Protein AF-A0A7W0WUD9-F1 (afdb_monomer_lite)

Secondary structure (DSSP, 8-state):
-HHHHHHHHHHHHHHHHHHHHHHHHHHHHHHHHTT-HHHHHHHHHHHHHHHHHHHHHHHHHHHHHHHHHHHHHHHHHTT-----------PPPPP---HHHHHHHHHHHHHHHHHHHHHHHHHH-----SHHHHHHTT-------PPPTTTTTTSTTTTT-------GGGGGSS--

Sequence (176 aa):
REVKLMRETMTGRLLIVEHAITVKQTAAAIARQNGRPGVASAMQVDLAALDAERKHIQKEMFAIAASPEMFADRTTRAGLDTTLSVVEERRPERPESNTFILIIVAVVVGIGALIGSAVFIGAFDSRVHDTDDVSRLGLPVLGHVPGFPGDHVGSLGSRGALRARVPSFLRWRSHR

Structure (mmCIF, N/CA/C/O backbone):
data_AF-A0A7W0WUD9-F1
#
_entry.id   AF-A0A7W0WUD9-F1
#
loop_
_atom_site.group_PDB
_atom_site.id
_atom_site.type_symbol
_atom_site.label_atom_id
_atom_site.label_alt_id
_atom_site.label_comp_id
_atom_site.label_asym_id
_atom_site.label_entity_id
_atom_site.label_seq_id
_atom_site.pdbx_PDB_ins_code
_atom_site.Cartn_x
_atom_site.Cartn_y
_atom_site.Cartn_z
_atom_site.occupancy
_atom_site.B_iso_or_equiv
_atom_site.auth_seq_id
_atom_site.auth_comp_id
_atom_site.auth_asym_id
_atom_site.auth_atom_id
_atom_site.pdbx_PDB_model_num
ATOM 1 N N . ARG A 1 1 ? -1.261 -6.019 14.678 1.00 72.50 1 ARG A N 1
ATOM 2 C CA . ARG A 1 1 ? -1.366 -4.537 14.792 1.00 72.50 1 ARG A CA 1
ATOM 3 C C . ARG A 1 1 ? -2.826 -4.086 14.836 1.00 72.50 1 ARG A C 1
ATOM 5 O O . ARG A 1 1 ? -3.169 -3.318 15.720 1.00 72.50 1 ARG A O 1
ATOM 12 N N . GLU A 1 2 ? -3.677 -4.611 13.958 1.00 78.81 2 GLU A N 1
ATOM 13 C CA . GLU A 1 2 ? -5.108 -4.282 13.870 1.00 78.81 2 GLU A CA 1
ATOM 14 C C . GLU A 1 2 ? -5.919 -4.617 15.138 1.00 78.81 2 GLU A C 1
ATOM 16 O O . GLU A 1 2 ? -6.582 -3.743 15.684 1.00 78.81 2 GLU A O 1
ATOM 21 N N . VAL A 1 3 ? -5.752 -5.819 15.709 1.00 80.75 3 VAL A N 1
ATOM 22 C CA . VAL A 1 3 ? -6.432 -6.231 16.961 1.00 80.75 3 VAL A CA 1
ATOM 23 C C . VAL A 1 3 ? -6.113 -5.305 18.143 1.00 80.75 3 VAL A C 1
ATOM 25 O O . VAL A 1 3 ? -6.976 -5.019 18.969 1.00 80.75 3 VAL A O 1
ATOM 28 N N . LYS A 1 4 ? -4.878 -4.790 18.216 1.00 80.94 4 LYS A N 1
ATOM 29 C CA . LYS A 1 4 ? -4.464 -3.856 19.273 1.00 80.94 4 LYS A CA 1
ATOM 30 C C . LYS A 1 4 ? -5.222 -2.530 19.158 1.00 80.94 4 LYS A C 1
ATOM 32 O O . LYS A 1 4 ? -5.751 -2.052 20.154 1.00 80.94 4 LYS A O 1
ATOM 37 N N . LEU A 1 5 ? -5.334 -1.996 17.942 1.00 87.00 5 LEU A N 1
ATOM 38 C CA . LEU A 1 5 ? -6.064 -0.758 17.665 1.00 87.00 5 LEU A CA 1
ATOM 39 C C . LEU A 1 5 ? -7.575 -0.926 17.914 1.00 87.00 5 LEU A C 1
ATOM 41 O O . LEU A 1 5 ? -8.217 -0.055 18.498 1.00 87.00 5 LEU A O 1
ATOM 45 N N . MET A 1 6 ? -8.139 -2.086 17.569 1.00 85.50 6 MET A N 1
ATOM 46 C CA . MET A 1 6 ? -9.534 -2.415 17.881 1.00 85.50 6 MET A CA 1
ATOM 47 C C . MET A 1 6 ? -9.785 -2.508 19.399 1.00 85.50 6 MET A C 1
ATOM 49 O O . MET A 1 6 ? -10.789 -2.012 19.900 1.00 85.50 6 MET A O 1
ATOM 53 N N . ARG A 1 7 ? -8.848 -3.072 20.171 1.00 87.81 7 ARG A N 1
ATOM 54 C CA . ARG A 1 7 ? -8.950 -3.119 21.640 1.00 87.81 7 ARG A CA 1
ATOM 55 C C . ARG A 1 7 ? -8.869 -1.729 22.275 1.00 87.81 7 ARG A C 1
ATOM 57 O O . ARG A 1 7 ? -9.628 -1.439 23.200 1.00 87.81 7 ARG A O 1
ATOM 64 N N . GLU A 1 8 ? -7.970 -0.879 21.788 1.00 91.88 8 GLU A N 1
ATOM 65 C CA . GLU A 1 8 ? -7.816 0.500 22.271 1.00 91.88 8 GLU A CA 1
ATOM 66 C C . GLU A 1 8 ? -9.085 1.321 22.004 1.00 91.88 8 GLU A C 1
ATOM 68 O O . GLU A 1 8 ? -9.600 1.977 22.911 1.00 91.88 8 GLU A O 1
ATOM 73 N N . THR A 1 9 ? -9.656 1.206 20.801 1.00 94.56 9 THR A N 1
ATOM 74 C CA . THR A 1 9 ? -10.909 1.895 20.446 1.00 94.56 9 THR A CA 1
ATOM 75 C C . THR A 1 9 ? -12.101 1.417 21.280 1.00 94.56 9 THR A C 1
ATOM 77 O O . THR A 1 9 ? -12.856 2.250 21.782 1.00 94.56 9 THR A O 1
ATOM 80 N N . MET A 1 10 ? -12.249 0.107 21.511 1.00 92.38 10 MET A N 1
ATOM 81 C CA . MET A 1 10 ? -13.327 -0.433 22.357 1.00 92.38 10 MET A CA 1
ATOM 82 C C . MET A 1 10 ? -13.187 -0.026 23.827 1.00 92.38 10 MET A C 1
ATOM 84 O O . MET A 1 10 ? -14.178 0.343 24.457 1.00 92.38 10 MET A O 1
ATOM 88 N N . THR A 1 11 ? -11.961 -0.009 24.357 1.00 94.31 11 THR A N 1
ATOM 89 C CA . THR A 1 11 ? -11.689 0.493 25.717 1.00 94.31 11 THR A CA 1
ATOM 90 C C . THR A 1 11 ? -12.085 1.966 25.845 1.00 94.31 11 THR A C 1
ATOM 92 O O . THR A 1 11 ? -12.738 2.349 26.814 1.00 94.31 11 THR A O 1
ATOM 95 N N . GLY A 1 12 ? -11.758 2.786 24.840 1.00 95.56 12 GLY A N 1
ATOM 96 C CA . GLY A 1 12 ? -12.161 4.192 24.801 1.00 95.56 12 GLY A CA 1
ATOM 97 C C . GLY A 1 12 ? -13.682 4.375 24.799 1.00 95.56 12 GLY A C 1
ATOM 98 O O . GLY A 1 12 ? -14.206 5.175 25.573 1.00 95.56 12 GLY A O 1
ATOM 99 N N . ARG A 1 13 ? -14.409 3.593 23.989 1.00 95.94 13 ARG A N 1
ATOM 100 C CA . ARG A 1 13 ? -15.883 3.624 23.962 1.00 95.94 13 ARG A CA 1
ATOM 101 C C . ARG A 1 13 ? -16.498 3.216 25.299 1.00 95.94 13 ARG A C 1
ATOM 103 O O . ARG A 1 13 ? -17.441 3.865 25.744 1.00 95.94 13 ARG A O 1
ATOM 110 N N . LEU A 1 14 ? -15.954 2.188 25.953 1.00 96.00 14 LEU A N 1
ATOM 111 C CA . LEU A 1 14 ? -16.437 1.737 27.259 1.00 96.00 14 LEU A CA 1
ATOM 112 C C . LEU A 1 14 ? -16.328 2.849 28.313 1.00 96.00 14 LEU A C 1
ATOM 114 O O . LEU A 1 14 ? -17.292 3.098 29.032 1.00 96.00 14 LEU A O 1
ATOM 118 N N . LEU A 1 15 ? -15.198 3.562 28.350 1.00 96.69 15 LEU A N 1
ATOM 119 C CA . LEU A 1 15 ? -14.992 4.683 29.273 1.00 96.69 15 LEU A CA 1
ATOM 120 C C . LEU A 1 15 ? -15.993 5.824 29.041 1.00 96.69 15 LEU A C 1
ATOM 122 O O . LEU A 1 15 ? -16.503 6.402 30.001 1.00 96.69 15 LEU A O 1
ATOM 126 N N . ILE A 1 16 ? -16.308 6.130 27.778 1.00 97.56 16 ILE A N 1
ATOM 127 C CA . ILE A 1 16 ? -17.308 7.151 27.427 1.00 97.56 16 ILE A CA 1
ATOM 128 C C . ILE A 1 16 ? -18.692 6.754 27.956 1.00 97.56 16 ILE A C 1
ATOM 130 O O . ILE A 1 16 ? -19.373 7.574 28.577 1.00 97.56 16 ILE A O 1
ATOM 134 N N . VAL A 1 17 ? -19.097 5.496 27.756 1.00 97.31 17 VAL A N 1
ATOM 135 C CA . VAL A 1 17 ? -20.393 4.988 28.233 1.00 97.31 17 VAL A CA 1
ATOM 136 C C . VAL A 1 17 ? -20.450 4.974 29.765 1.00 97.31 17 VAL A C 1
ATOM 138 O O . VAL A 1 17 ? -21.443 5.417 30.339 1.00 97.31 17 VAL A O 1
ATOM 141 N N . GLU A 1 18 ? -19.387 4.546 30.451 1.00 96.62 18 GLU A N 1
ATOM 142 C CA . GLU A 1 18 ? -19.333 4.552 31.923 1.00 96.62 18 GLU A CA 1
ATOM 143 C C . GLU A 1 18 ? -19.414 5.968 32.510 1.00 96.62 18 GLU A C 1
ATOM 145 O O . GLU A 1 18 ? -20.121 6.203 33.500 1.00 96.62 18 GLU A O 1
ATOM 150 N N . HIS A 1 19 ? -18.761 6.940 31.869 1.00 97.75 19 HIS A N 1
ATOM 151 C CA . HIS A 1 19 ? -18.891 8.340 32.253 1.00 97.75 19 HIS A CA 1
ATOM 152 C C . HIS A 1 19 ? -20.332 8.844 32.068 1.00 97.75 19 HIS A C 1
ATOM 154 O O . HIS A 1 19 ? -20.903 9.433 32.990 1.00 97.75 19 HIS A O 1
ATOM 160 N N . ALA A 1 20 ? -20.958 8.553 30.922 1.00 97.31 20 ALA A N 1
ATOM 161 C CA . ALA A 1 20 ? -22.341 8.940 30.642 1.00 97.31 20 ALA A CA 1
ATOM 162 C C . ALA A 1 20 ? -23.338 8.337 31.650 1.00 97.31 20 ALA A C 1
ATOM 164 O O . ALA A 1 20 ? -24.239 9.039 32.118 1.00 97.31 20 ALA A O 1
ATOM 165 N N . ILE A 1 21 ? -23.146 7.071 32.038 1.00 97.69 21 ILE A N 1
ATOM 166 C CA . ILE A 1 21 ? -23.940 6.405 33.082 1.00 97.69 21 ILE A CA 1
ATOM 167 C C . ILE A 1 21 ? -23.819 7.164 34.406 1.00 97.69 21 ILE A C 1
ATOM 169 O O . ILE A 1 21 ? -24.834 7.495 35.016 1.00 97.69 21 ILE A O 1
ATOM 173 N N . THR A 1 22 ? -22.601 7.503 34.827 1.00 97.69 22 THR A N 1
ATOM 174 C CA . THR A 1 22 ? -22.354 8.210 36.096 1.00 97.69 22 THR A CA 1
ATOM 175 C C . THR A 1 22 ? -23.029 9.588 36.115 1.00 97.69 22 THR A C 1
ATOM 177 O O . THR A 1 22 ? -23.706 9.959 37.081 1.00 97.69 22 THR A O 1
ATOM 180 N N . VAL A 1 23 ? -22.919 10.339 35.015 1.00 97.75 23 VAL A N 1
ATOM 181 C CA . VAL A 1 23 ? -23.582 11.644 34.856 1.00 97.75 23 VAL A CA 1
ATOM 182 C C . VAL A 1 23 ? -25.108 11.502 34.903 1.00 97.75 23 VAL A C 1
ATOM 184 O O . VAL A 1 23 ? -25.788 12.270 35.583 1.00 97.75 23 VAL A O 1
ATOM 187 N N . LYS A 1 24 ? -25.680 10.492 34.239 1.00 97.38 24 LYS A N 1
ATOM 188 C CA . LYS A 1 24 ? -27.135 10.265 34.258 1.00 97.38 24 LYS A CA 1
ATOM 189 C C . LYS A 1 24 ? -27.640 9.771 35.615 1.00 97.38 24 LYS A C 1
ATOM 191 O O . LYS A 1 24 ? -28.716 10.187 36.039 1.00 97.38 24 LYS A O 1
ATOM 196 N N . GLN A 1 25 ? -26.876 8.942 36.325 1.00 97.12 25 GLN A N 1
ATOM 197 C CA . GLN A 1 25 ? -27.217 8.473 37.673 1.00 97.12 25 GLN A CA 1
ATOM 198 C C . GLN A 1 25 ? -27.273 9.628 38.675 1.00 97.12 25 GLN A C 1
ATOM 200 O O . GLN A 1 25 ? -28.240 9.744 39.432 1.00 97.12 25 GLN A O 1
ATOM 205 N N . THR A 1 26 ? -26.274 10.512 38.649 1.00 97.75 26 THR A N 1
ATOM 206 C CA . THR A 1 26 ? -26.254 11.708 39.504 1.00 97.75 26 THR A CA 1
ATOM 207 C C . THR A 1 26 ? -27.407 12.656 39.169 1.00 97.75 26 THR A C 1
ATOM 209 O O . THR A 1 26 ? -28.127 13.079 40.075 1.00 97.75 26 THR A O 1
ATOM 212 N N . ALA A 1 27 ? -27.675 12.909 37.884 1.00 97.00 27 ALA A N 1
ATOM 213 C CA . ALA A 1 27 ? -28.817 13.719 37.456 1.00 97.00 27 ALA A CA 1
ATOM 214 C C . ALA A 1 27 ? -30.168 13.121 37.898 1.00 97.00 27 ALA A C 1
ATOM 216 O O . ALA A 1 27 ? -31.044 13.851 38.370 1.00 97.00 27 ALA A O 1
ATOM 217 N N . ALA A 1 28 ? -30.326 11.796 37.815 1.00 96.81 28 ALA A N 1
ATOM 218 C CA . ALA A 1 28 ? -31.534 11.103 38.259 1.00 96.81 28 ALA A CA 1
ATOM 219 C C . ALA A 1 28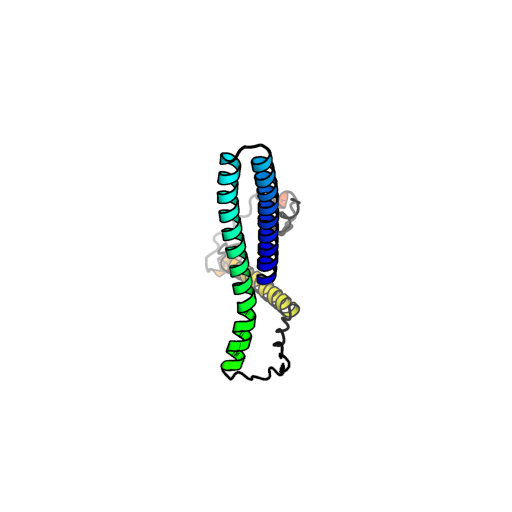 ? -31.724 11.196 39.780 1.00 96.81 28 ALA A C 1
ATOM 221 O O . ALA A 1 28 ? -32.844 11.413 40.249 1.00 96.81 28 ALA A O 1
ATOM 222 N N . ALA A 1 29 ? -30.642 11.076 40.555 1.00 96.56 29 ALA A N 1
ATOM 223 C CA . ALA A 1 29 ? -30.675 11.243 42.006 1.00 96.56 29 ALA A CA 1
ATOM 224 C C . ALA A 1 29 ? -31.099 12.668 42.402 1.00 96.56 29 ALA A C 1
ATOM 226 O O . ALA A 1 29 ? -31.993 12.832 43.235 1.00 96.56 29 ALA A O 1
ATOM 227 N N . ILE A 1 30 ? -30.542 13.686 41.738 1.00 98.00 30 ILE A N 1
ATOM 228 C CA . ILE A 1 30 ? -30.915 15.094 41.941 1.00 98.00 30 ILE A CA 1
ATOM 229 C C . ILE A 1 30 ? -32.389 15.327 41.567 1.00 98.00 30 ILE A C 1
ATOM 231 O O . ILE A 1 30 ? -33.127 15.978 42.305 1.00 98.00 30 ILE A O 1
ATOM 235 N N . ALA A 1 31 ? -32.864 14.760 40.452 1.00 96.81 31 ALA A N 1
ATOM 236 C CA . ALA A 1 31 ? -34.264 14.880 40.039 1.00 96.81 31 ALA A CA 1
ATOM 237 C C . ALA A 1 31 ? -35.240 14.263 41.059 1.00 96.81 31 ALA A C 1
ATOM 239 O O . ALA A 1 31 ? -36.307 14.833 41.305 1.00 96.81 31 ALA A O 1
ATOM 240 N N . ARG A 1 32 ? -34.866 13.137 41.688 1.00 96.56 32 ARG A N 1
ATOM 241 C CA . ARG A 1 32 ? -35.644 12.527 42.782 1.00 96.56 32 ARG A CA 1
ATOM 242 C C . ARG A 1 32 ? -35.682 13.421 44.018 1.00 96.56 32 ARG A C 1
ATOM 244 O O . ARG A 1 32 ? -36.762 13.627 44.561 1.00 96.56 32 ARG A O 1
ATOM 251 N N . GLN A 1 33 ? -34.540 13.977 44.425 1.00 97.38 33 GLN A N 1
ATOM 252 C CA . GLN A 1 33 ? -34.463 14.890 45.574 1.00 97.38 33 GLN A CA 1
ATOM 253 C C . GLN A 1 33 ? -35.311 16.152 45.366 1.00 97.38 33 GLN A C 1
ATOM 255 O O . GLN A 1 33 ? -35.972 16.610 46.291 1.00 97.38 33 GLN A O 1
ATOM 260 N N . ASN A 1 34 ? -35.373 16.659 44.133 1.00 98.12 34 ASN A N 1
ATOM 261 C CA . ASN A 1 34 ? -36.156 17.843 43.774 1.00 98.12 34 ASN A CA 1
ATOM 262 C C . ASN A 1 34 ? -37.659 17.572 43.562 1.00 98.12 34 ASN A C 1
ATOM 264 O O . ASN A 1 34 ? -38.361 18.434 43.032 1.00 98.12 34 ASN A O 1
ATOM 268 N N . GLY A 1 35 ? -38.163 16.378 43.898 1.00 97.44 35 GLY A N 1
ATOM 269 C CA . GLY A 1 35 ? -39.583 16.045 43.753 1.00 97.44 35 GLY A CA 1
ATOM 270 C C . GLY A 1 35 ? -40.067 16.001 42.299 1.00 97.44 35 GLY A C 1
ATOM 271 O O . GLY A 1 35 ? -41.241 16.252 42.035 1.00 97.44 35 GLY A O 1
ATOM 272 N N . ARG A 1 36 ? -39.181 15.693 41.338 1.00 97.56 36 ARG A N 1
ATOM 273 C CA . ARG A 1 36 ? -39.508 15.579 39.903 1.00 97.56 36 ARG A CA 1
ATOM 274 C C . ARG A 1 36 ? -39.494 14.111 39.449 1.00 97.56 36 ARG A C 1
ATOM 276 O O . ARG A 1 36 ? -38.592 13.708 38.707 1.00 97.56 36 ARG A O 1
ATOM 283 N N . PRO A 1 37 ? -40.485 13.291 39.850 1.00 94.12 37 PRO A N 1
ATOM 284 C CA . PRO A 1 37 ? -40.478 11.853 39.583 1.00 94.12 37 PRO A CA 1
ATOM 285 C C . PRO A 1 37 ? -40.544 11.529 38.087 1.00 94.12 37 PRO A C 1
ATOM 287 O O . PRO A 1 37 ? -39.880 10.598 37.649 1.00 94.12 37 PRO A O 1
ATOM 290 N N . GLY A 1 38 ? -41.256 12.326 37.279 1.00 95.81 38 GLY A N 1
ATOM 291 C CA . GLY A 1 38 ? -41.328 12.113 35.827 1.00 95.81 38 GLY A CA 1
ATOM 292 C C . GLY A 1 38 ? -39.964 12.213 35.135 1.00 95.81 38 GLY A C 1
ATOM 293 O O . GLY A 1 38 ? -39.619 11.365 34.316 1.00 95.81 38 GLY A O 1
ATOM 294 N N . VAL A 1 39 ? -39.144 13.193 35.531 1.00 96.88 39 VAL A N 1
ATOM 295 C CA . VAL A 1 39 ? -37.779 13.365 35.006 1.00 96.88 39 VAL A CA 1
ATOM 296 C C . VAL A 1 39 ? -36.878 12.216 35.463 1.00 96.88 39 VAL A C 1
ATOM 298 O O . VAL A 1 39 ? -36.120 11.668 34.666 1.00 96.88 39 VAL A O 1
ATOM 301 N N . ALA A 1 40 ? -37.000 11.799 36.726 1.00 95.31 40 ALA A N 1
ATOM 302 C CA . ALA A 1 40 ? -36.245 10.666 37.252 1.00 95.31 40 ALA A CA 1
ATOM 303 C C . ALA A 1 40 ? -36.612 9.333 36.574 1.00 95.31 40 ALA A C 1
ATOM 305 O O . ALA A 1 40 ? -35.748 8.467 36.429 1.00 95.31 40 ALA A O 1
ATOM 306 N N . SER A 1 41 ? -37.870 9.146 36.168 1.00 94.44 41 SER A N 1
ATOM 307 C CA . SER A 1 41 ? -38.307 7.970 35.406 1.00 94.44 41 SER A CA 1
ATOM 308 C C . SER A 1 41 ? -37.785 7.996 33.970 1.00 94.44 41 SER A C 1
ATOM 310 O O . SER A 1 41 ? -37.281 6.982 33.499 1.00 94.44 41 SER A O 1
ATOM 312 N N . ALA A 1 42 ? -37.807 9.152 33.297 1.00 95.88 42 ALA A N 1
ATOM 313 C CA . ALA A 1 42 ? -37.215 9.291 31.964 1.00 95.88 42 ALA A CA 1
ATOM 314 C C . ALA A 1 42 ? -35.704 8.982 31.973 1.00 95.88 42 ALA A C 1
ATOM 316 O O . ALA A 1 42 ? -35.218 8.214 31.147 1.00 95.88 42 ALA A O 1
ATOM 317 N N . MET A 1 43 ? -34.969 9.481 32.973 1.00 96.44 43 MET A N 1
ATOM 318 C CA . MET A 1 43 ? -33.537 9.187 33.121 1.00 96.44 43 MET A CA 1
ATOM 319 C C . MET A 1 43 ? -33.246 7.708 33.416 1.00 96.44 43 MET A C 1
ATOM 321 O O . MET A 1 43 ? -32.180 7.221 33.052 1.00 96.44 43 MET A O 1
ATOM 325 N N . GLN A 1 44 ? -34.169 6.974 34.049 1.00 94.94 44 GLN A N 1
ATOM 326 C CA . GLN A 1 44 ? -34.016 5.527 34.252 1.00 94.94 44 GLN A CA 1
ATOM 327 C C . GLN A 1 44 ? -34.106 4.741 32.942 1.00 94.94 44 GLN A C 1
ATOM 329 O O . GLN A 1 44 ? -33.380 3.762 32.783 1.00 94.94 44 GLN A O 1
ATOM 334 N N . VAL A 1 45 ? -34.948 5.175 31.999 1.00 97.25 45 VAL A N 1
ATOM 335 C CA . VAL A 1 45 ? -35.019 4.566 30.661 1.00 97.25 45 VAL A CA 1
ATOM 336 C C . VAL A 1 45 ? -33.701 4.775 29.916 1.00 97.25 45 VAL A C 1
ATOM 338 O O . VAL A 1 45 ? -33.142 3.820 29.378 1.00 97.25 45 VAL A O 1
ATOM 341 N N . ASP A 1 46 ? -33.151 5.990 29.967 1.00 96.62 46 ASP A N 1
ATOM 342 C CA . ASP A 1 46 ? -31.851 6.288 29.356 1.00 96.62 46 ASP A CA 1
ATOM 343 C C . ASP A 1 46 ? -30.710 5.474 29.987 1.00 96.62 46 ASP A C 1
ATOM 345 O O . ASP A 1 46 ? -29.824 4.992 29.283 1.00 96.62 46 ASP A O 1
ATOM 349 N N . LEU A 1 47 ? -30.731 5.291 31.313 1.00 97.25 47 LEU A N 1
ATOM 350 C CA . LEU A 1 47 ? -29.756 4.448 32.010 1.00 97.25 47 LEU A CA 1
ATOM 351 C C . LEU A 1 47 ? -29.845 2.987 31.566 1.00 97.25 47 LEU A C 1
ATOM 353 O O . LEU A 1 47 ? -28.811 2.369 31.326 1.00 97.25 47 LEU A O 1
ATOM 357 N N . ALA A 1 48 ? -31.056 2.452 31.395 1.00 97.00 48 ALA A N 1
ATOM 358 C CA . ALA A 1 48 ? -31.244 1.092 30.899 1.00 97.00 48 ALA A CA 1
ATOM 359 C C . ALA A 1 48 ? -30.698 0.916 29.469 1.00 97.00 48 ALA A C 1
ATOM 361 O O . ALA A 1 48 ? -30.109 -0.123 29.161 1.00 97.00 48 ALA A O 1
ATOM 362 N N . ALA A 1 49 ? -30.845 1.932 28.610 1.00 97.19 49 ALA A N 1
ATOM 363 C CA . ALA A 1 49 ? -30.273 1.927 27.265 1.00 97.19 49 ALA A CA 1
ATOM 364 C C . ALA A 1 49 ? -28.732 1.943 27.292 1.00 97.19 49 ALA A C 1
ATOM 366 O O . ALA A 1 49 ? -28.099 1.131 26.616 1.00 97.19 49 ALA A O 1
ATOM 367 N N . LEU A 1 50 ? -28.126 2.797 28.126 1.00 97.12 50 LEU A N 1
ATOM 368 C CA . LEU A 1 50 ? -26.667 2.849 28.296 1.00 97.12 50 LEU A CA 1
ATOM 369 C C . LEU A 1 50 ? -26.101 1.552 28.899 1.00 97.12 50 LEU A C 1
ATOM 371 O O . LEU A 1 50 ? -25.041 1.088 28.480 1.00 97.12 50 LEU A O 1
ATOM 375 N N . ASP A 1 51 ? -26.812 0.920 29.835 1.00 97.44 51 ASP A N 1
ATOM 376 C CA . ASP A 1 51 ? -26.421 -0.382 30.390 1.00 97.44 51 ASP A CA 1
ATOM 377 C C . ASP A 1 51 ? -26.487 -1.503 29.342 1.00 97.44 51 ASP A C 1
ATOM 379 O O . ASP A 1 51 ? -25.646 -2.411 29.342 1.00 97.44 51 ASP A O 1
ATOM 383 N N . ALA A 1 52 ? -27.464 -1.457 28.432 1.00 97.31 52 ALA A N 1
ATOM 384 C CA . ALA A 1 52 ? -27.536 -2.391 27.313 1.00 97.31 52 ALA A CA 1
ATOM 385 C C . ALA A 1 52 ? -26.349 -2.204 26.353 1.00 97.31 52 ALA A C 1
ATOM 387 O O . ALA A 1 52 ? -25.722 -3.194 25.961 1.00 97.31 52 ALA A O 1
ATOM 388 N N . GLU A 1 53 ? -25.990 -0.957 26.039 1.00 95.94 53 GLU A N 1
ATOM 389 C CA . GLU A 1 53 ? -24.820 -0.639 25.214 1.00 95.94 53 GLU A CA 1
ATOM 390 C C . GLU A 1 53 ? -23.514 -1.090 25.885 1.00 95.94 53 GLU A C 1
ATOM 392 O O . GLU A 1 53 ? -22.697 -1.769 25.258 1.00 95.94 53 GLU A O 1
ATOM 397 N N . ARG A 1 54 ? -23.346 -0.825 27.188 1.00 97.38 54 ARG A N 1
ATOM 398 C CA . ARG A 1 54 ? -22.194 -1.296 27.972 1.00 97.38 54 ARG A CA 1
ATOM 399 C C . ARG A 1 54 ? -22.040 -2.815 27.892 1.00 97.38 54 ARG A C 1
ATOM 401 O O . ARG A 1 54 ? -20.945 -3.314 27.632 1.00 97.38 54 ARG A O 1
ATOM 408 N N . LYS A 1 55 ? -23.135 -3.560 28.084 1.00 96.31 55 LYS A N 1
ATOM 409 C CA . LYS A 1 55 ? -23.138 -5.029 27.976 1.00 96.31 55 LYS A CA 1
ATOM 410 C C . LYS A 1 55 ? -22.789 -5.499 26.566 1.00 96.31 55 LYS A C 1
ATOM 412 O O . LYS A 1 55 ? -22.125 -6.524 26.424 1.00 96.31 55 LYS A O 1
ATOM 417 N N . HIS A 1 56 ? -23.234 -4.786 25.536 1.00 95.38 56 HIS A N 1
ATOM 418 C CA . HIS A 1 56 ? -22.904 -5.111 24.152 1.00 95.38 56 HIS A CA 1
ATOM 419 C C . HIS A 1 56 ? -21.403 -4.938 23.877 1.00 95.38 56 HIS A C 1
ATOM 421 O O . HIS A 1 56 ? -20.765 -5.893 23.438 1.00 95.38 56 HIS A O 1
ATOM 427 N N . ILE A 1 57 ? -20.818 -3.797 24.256 1.00 94.44 57 ILE A N 1
ATOM 428 C CA . ILE A 1 57 ? -19.374 -3.536 24.114 1.00 94.44 57 ILE A CA 1
ATOM 429 C C . ILE A 1 57 ? -18.553 -4.576 24.888 1.00 94.44 57 ILE A C 1
ATOM 431 O O . ILE A 1 57 ? -17.583 -5.120 24.364 1.00 94.44 57 ILE A O 1
ATOM 435 N N . GLN A 1 58 ? -18.958 -4.917 26.117 1.00 94.25 58 GLN A N 1
ATOM 436 C CA . GLN A 1 58 ? -18.287 -5.964 26.894 1.00 94.25 58 GLN A CA 1
ATOM 437 C C . GLN A 1 58 ? -18.342 -7.325 26.193 1.00 94.25 58 GLN A C 1
ATOM 439 O O . GLN A 1 58 ? -17.324 -8.012 26.128 1.00 94.25 58 GLN A O 1
ATOM 444 N N . LYS A 1 59 ? -19.494 -7.714 25.628 1.00 93.62 59 LYS A N 1
ATOM 445 C CA . LYS A 1 59 ? -19.617 -8.961 24.854 1.00 93.62 59 LYS A CA 1
ATOM 446 C C . LYS A 1 59 ? -18.695 -8.973 23.638 1.00 93.62 59 LYS A C 1
ATOM 448 O O . LYS A 1 59 ? -18.052 -9.990 23.398 1.00 93.62 59 LYS A O 1
ATOM 453 N N . GLU A 1 60 ? -18.597 -7.869 22.903 1.00 90.94 60 GLU A N 1
ATOM 454 C CA . GLU A 1 60 ? -17.669 -7.759 21.770 1.00 90.94 60 GLU A CA 1
ATOM 455 C C . GLU A 1 60 ? -16.210 -7.866 22.224 1.00 90.94 60 GLU A C 1
ATOM 457 O O . GLU A 1 60 ? -15.431 -8.607 21.627 1.00 90.94 60 GLU A O 1
ATOM 462 N N . MET A 1 61 ? -15.843 -7.208 23.328 1.00 89.25 61 MET A N 1
ATOM 463 C CA . MET A 1 61 ? -14.502 -7.329 23.905 1.00 89.25 61 MET A CA 1
ATOM 464 C C . MET A 1 61 ? -14.182 -8.767 24.326 1.00 89.25 61 MET A C 1
ATOM 466 O O . MET A 1 61 ? -13.078 -9.241 24.054 1.00 89.25 61 MET A O 1
ATOM 470 N N . PHE A 1 62 ? -15.133 -9.474 24.943 1.00 88.31 62 PHE A N 1
ATOM 471 C CA . PHE A 1 62 ? -14.972 -10.888 25.285 1.00 88.31 62 PHE A CA 1
ATOM 472 C C . PHE A 1 62 ? -14.874 -11.772 24.041 1.00 88.31 62 PHE A C 1
ATOM 474 O O . PHE A 1 62 ? -14.036 -12.666 24.016 1.00 88.31 62 PHE A O 1
ATOM 481 N N . ALA A 1 63 ? -15.653 -11.509 22.990 1.00 86.56 63 ALA A N 1
ATOM 482 C CA . ALA A 1 63 ? -15.556 -12.249 21.732 1.00 86.56 63 ALA A CA 1
ATOM 483 C C . ALA A 1 63 ? -14.186 -12.055 21.055 1.00 86.56 63 ALA A C 1
ATOM 485 O O . ALA A 1 63 ? -13.596 -13.017 20.563 1.00 86.56 63 ALA A O 1
ATOM 486 N N . ILE A 1 64 ? -13.644 -10.833 21.084 1.00 81.50 64 ILE A N 1
ATOM 487 C CA . ILE A 1 64 ? -12.302 -10.528 20.567 1.00 81.50 64 ILE A CA 1
ATOM 488 C C . ILE A 1 64 ? -11.218 -11.177 21.433 1.00 81.50 64 ILE A C 1
ATOM 490 O O . ILE A 1 64 ? -10.239 -11.670 20.887 1.00 81.50 64 ILE A O 1
ATOM 494 N N . ALA A 1 65 ? -11.368 -11.196 22.761 1.00 79.31 65 ALA A N 1
ATOM 495 C CA . ALA A 1 65 ? -10.404 -11.824 23.667 1.00 79.31 65 ALA A CA 1
ATOM 496 C C . ALA A 1 65 ? -10.433 -13.359 23.595 1.00 79.31 65 ALA A C 1
ATOM 498 O O . ALA A 1 65 ? -9.385 -13.991 23.676 1.00 79.31 65 ALA A O 1
ATOM 499 N N . ALA A 1 66 ? -11.610 -13.948 23.386 1.00 77.06 66 ALA A N 1
ATOM 500 C CA . ALA A 1 66 ? -11.772 -15.387 23.232 1.00 77.06 66 ALA A CA 1
ATOM 501 C C . ALA A 1 66 ? -11.270 -15.891 21.871 1.00 77.06 66 ALA A C 1
ATOM 503 O O . ALA A 1 66 ? -10.939 -17.065 21.753 1.00 77.06 66 ALA A O 1
ATOM 504 N N . SER A 1 67 ? -11.198 -15.045 20.836 1.00 66.50 67 SER A N 1
ATOM 505 C CA . SER A 1 67 ? -10.804 -15.484 19.489 1.00 66.50 67 SER A CA 1
ATOM 506 C C . SER A 1 67 ? -9.372 -16.053 19.430 1.00 66.50 67 SER A C 1
ATOM 508 O O . SER A 1 67 ? -9.232 -17.186 18.972 1.00 66.50 67 SER A O 1
ATOM 510 N N . PRO A 1 68 ? -8.320 -15.389 19.956 1.00 63.50 68 PRO A N 1
ATOM 511 C CA . PRO A 1 68 ? -6.951 -15.910 19.936 1.00 63.50 68 PRO A CA 1
ATOM 512 C C . PRO A 1 68 ? -6.780 -17.194 20.755 1.00 63.50 68 PRO A C 1
ATOM 514 O O . PRO A 1 68 ? -6.100 -18.118 20.315 1.00 63.50 68 PRO A O 1
ATOM 517 N N . GLU A 1 69 ? -7.424 -17.277 21.919 1.00 60.56 69 GLU A N 1
ATOM 518 C CA . GLU A 1 69 ? -7.370 -18.455 22.794 1.00 60.56 69 GLU A CA 1
ATOM 519 C C . GLU A 1 69 ? -8.149 -19.635 22.201 1.00 60.56 69 GLU A C 1
ATOM 521 O O . GLU A 1 69 ? -7.698 -20.773 22.275 1.00 60.56 69 GLU A O 1
ATOM 526 N N . MET A 1 70 ? -9.265 -19.374 21.513 1.00 56.91 70 MET A N 1
ATOM 527 C CA . MET A 1 70 ? -10.003 -20.387 20.754 1.00 56.91 70 MET A CA 1
ATOM 528 C C . MET A 1 70 ? -9.219 -20.894 19.542 1.00 56.91 70 MET A C 1
ATOM 530 O O . MET A 1 70 ? -9.366 -22.061 19.182 1.00 56.91 70 MET A O 1
ATOM 534 N N . PHE A 1 71 ? -8.385 -20.061 18.908 1.00 57.31 71 PHE A N 1
ATOM 535 C CA . PHE A 1 71 ? -7.457 -20.543 17.884 1.00 57.31 71 PHE A CA 1
ATOM 536 C C . PHE A 1 71 ? -6.396 -21.456 18.498 1.00 57.31 71 PHE A C 1
ATOM 538 O O . PHE A 1 71 ? -6.199 -22.543 17.963 1.00 57.31 71 PHE A O 1
ATOM 545 N N . ALA A 1 72 ? -5.805 -21.077 19.637 1.00 60.59 72 ALA A N 1
ATOM 546 C CA . ALA A 1 72 ? -4.821 -21.895 20.349 1.00 60.59 72 ALA A CA 1
ATOM 547 C C . ALA A 1 72 ? -5.402 -23.245 20.827 1.00 60.59 72 ALA A C 1
ATOM 549 O O . ALA A 1 72 ? -4.791 -24.297 20.619 1.00 60.59 72 ALA A O 1
ATOM 550 N N . ASP A 1 73 ? -6.611 -23.246 21.394 1.00 55.88 73 ASP A N 1
ATOM 551 C CA . ASP A 1 73 ? -7.296 -24.463 21.852 1.00 55.88 73 ASP A CA 1
ATOM 552 C C . ASP A 1 73 ? -7.735 -25.357 20.678 1.00 55.88 73 ASP A C 1
ATOM 554 O O . ASP A 1 73 ? -7.575 -26.577 20.730 1.00 55.88 73 ASP A O 1
ATOM 558 N N . ARG A 1 74 ? -8.205 -24.777 19.561 1.00 56.38 74 ARG A N 1
ATOM 559 C CA . ARG A 1 74 ? -8.522 -25.548 18.344 1.00 56.38 74 ARG A CA 1
ATOM 560 C C . ARG A 1 74 ? -7.288 -26.176 17.703 1.00 56.38 74 ARG A C 1
ATOM 562 O O . ARG A 1 74 ? -7.392 -27.312 17.249 1.00 56.38 74 ARG A O 1
ATOM 569 N N . THR A 1 75 ? -6.139 -25.499 17.680 1.00 55.66 75 THR A N 1
ATOM 570 C CA . THR A 1 75 ? -4.880 -26.113 17.215 1.00 55.66 75 THR A CA 1
ATOM 571 C C . THR A 1 75 ? -4.428 -27.248 18.128 1.00 55.66 75 THR A C 1
ATOM 573 O O . THR A 1 75 ? -4.005 -28.287 17.630 1.00 55.66 75 THR A O 1
ATOM 576 N N . THR A 1 76 ? -4.615 -27.100 19.443 1.00 61.00 76 THR A N 1
ATOM 577 C CA . THR A 1 76 ? -4.268 -28.137 20.430 1.00 61.00 76 THR A CA 1
ATOM 578 C C . THR A 1 76 ? -5.188 -29.361 20.306 1.00 61.00 76 THR A C 1
ATOM 580 O O . THR A 1 76 ? -4.721 -30.497 20.275 1.00 61.00 76 THR A O 1
ATOM 583 N N . ARG A 1 77 ? -6.504 -29.157 20.141 1.00 59.62 77 ARG A N 1
ATOM 584 C CA . ARG A 1 77 ? -7.486 -30.240 19.923 1.00 59.62 77 ARG A CA 1
ATOM 585 C C . ARG A 1 77 ? -7.382 -30.920 18.560 1.00 59.62 77 ARG A C 1
ATOM 587 O O . ARG A 1 77 ? -7.765 -32.079 18.447 1.00 59.62 77 ARG A O 1
ATOM 594 N N . ALA A 1 78 ? -6.884 -30.229 17.536 1.00 65.56 78 ALA A N 1
ATOM 595 C CA . ALA A 1 78 ? -6.674 -30.807 16.209 1.00 65.56 78 ALA A CA 1
ATOM 596 C C . ALA A 1 78 ? -5.483 -31.784 16.152 1.00 65.56 78 ALA A C 1
ATOM 598 O O . ALA A 1 78 ? -5.188 -32.304 15.079 1.00 65.56 78 ALA A O 1
ATOM 599 N N . GLY A 1 79 ? -4.781 -32.025 17.269 1.00 50.91 79 GLY A N 1
ATOM 600 C CA . GLY A 1 79 ? -3.599 -32.887 17.283 1.00 50.91 79 GLY A CA 1
ATOM 601 C C . GLY A 1 79 ? -2.433 -32.312 16.479 1.00 50.91 79 GLY A C 1
ATOM 602 O O . GLY A 1 79 ? -1.464 -33.022 16.225 1.00 50.91 79 GLY A O 1
ATOM 603 N N . LEU A 1 80 ? -2.491 -31.024 16.111 1.00 54.22 80 LEU A N 1
ATOM 604 C CA . LEU A 1 80 ? -1.322 -30.265 15.682 1.00 54.22 80 LEU A CA 1
ATOM 605 C C . LEU A 1 80 ? -0.503 -29.890 16.925 1.00 54.22 80 LEU A C 1
ATOM 607 O O . LEU A 1 80 ? -0.243 -28.721 17.197 1.00 54.22 80 LEU A O 1
ATOM 611 N N . ASP A 1 81 ? -0.034 -30.907 17.649 1.00 49.38 81 ASP A N 1
ATOM 612 C CA . ASP A 1 81 ? 1.173 -30.802 18.469 1.00 49.38 81 ASP A CA 1
ATOM 613 C C . ASP A 1 81 ? 2.391 -30.798 17.533 1.00 49.38 81 ASP A C 1
ATOM 615 O O . ASP A 1 81 ? 3.293 -31.630 17.581 1.00 49.38 81 ASP A O 1
ATOM 619 N N . THR A 1 82 ? 2.385 -29.873 16.575 1.00 54.44 82 THR A N 1
ATOM 620 C CA . THR A 1 82 ? 3.621 -29.442 15.946 1.00 54.44 82 THR A CA 1
ATOM 621 C C . THR A 1 82 ? 4.327 -28.647 17.021 1.00 54.44 82 THR A C 1
ATOM 623 O O . THR A 1 82 ? 4.063 -27.458 17.198 1.00 54.44 82 THR A O 1
ATOM 626 N N . THR A 1 83 ? 5.237 -29.307 17.735 1.00 49.50 83 THR A N 1
ATOM 627 C CA . THR A 1 83 ? 6.409 -28.647 18.291 1.00 49.50 83 THR A CA 1
ATOM 628 C C . THR A 1 83 ? 6.974 -27.781 17.175 1.00 49.50 83 THR A C 1
ATOM 630 O O . THR A 1 83 ? 7.660 -28.271 16.276 1.00 49.50 83 THR A O 1
ATOM 633 N N . LEU A 1 84 ? 6.630 -26.496 17.186 1.00 52.75 84 LEU A N 1
ATOM 634 C CA . LEU A 1 84 ? 7.265 -25.464 16.386 1.00 52.75 84 LEU A CA 1
ATOM 635 C C . LEU A 1 84 ? 8.663 -25.287 16.987 1.00 52.75 84 LEU A C 1
ATOM 637 O O . LEU A 1 84 ? 8.993 -24.290 17.620 1.00 52.75 84 LEU A O 1
ATOM 641 N N . SER A 1 85 ? 9.497 -26.316 16.811 1.00 51.09 85 SER A N 1
ATOM 642 C CA . SER A 1 85 ? 10.906 -26.097 16.570 1.00 51.09 85 SER A CA 1
ATOM 643 C C . SER A 1 85 ? 10.905 -25.129 15.405 1.00 51.09 85 SER A C 1
ATOM 645 O O . SER A 1 85 ? 10.481 -25.466 14.299 1.00 51.09 85 SER A O 1
ATOM 647 N N . VAL A 1 86 ? 11.257 -23.883 15.695 1.00 56.62 86 VAL A N 1
ATOM 648 C CA . VAL A 1 86 ? 11.665 -22.933 14.676 1.00 56.62 86 VAL A CA 1
ATOM 649 C C . VAL A 1 86 ? 12.904 -23.563 14.047 1.00 56.62 86 VAL A C 1
ATOM 651 O O . VAL A 1 86 ? 14.028 -23.305 14.464 1.00 56.62 86 VAL A O 1
ATOM 654 N N . VAL A 1 87 ? 12.684 -24.487 13.107 1.00 55.78 87 VAL A N 1
ATOM 655 C CA . VAL A 1 87 ? 13.666 -24.862 12.102 1.00 55.78 87 VAL A CA 1
ATOM 656 C C . VAL A 1 87 ? 14.043 -23.529 11.507 1.00 55.78 87 VAL A C 1
ATOM 658 O O . VAL A 1 87 ? 13.153 -22.839 11.007 1.00 55.78 87 VAL A O 1
ATOM 661 N N . GLU A 1 88 ? 15.306 -23.143 11.703 1.00 57.75 88 GLU A N 1
ATOM 662 C CA . GLU A 1 88 ? 15.877 -21.891 11.227 1.00 57.75 88 GLU A CA 1
ATOM 663 C C . GLU A 1 88 ? 15.201 -21.524 9.920 1.00 57.75 88 GLU A C 1
ATOM 665 O O . GLU A 1 88 ? 15.315 -22.244 8.925 1.00 57.75 88 GLU A O 1
ATOM 670 N N . GLU A 1 89 ? 14.389 -20.470 9.973 1.00 62.53 89 GLU A N 1
ATOM 671 C CA . GLU A 1 89 ? 13.654 -19.997 8.822 1.00 62.53 89 GLU A CA 1
ATOM 672 C C . GLU A 1 89 ? 14.730 -19.583 7.826 1.00 62.53 89 GLU A C 1
ATOM 674 O O . GLU A 1 89 ? 15.350 -18.524 7.959 1.00 62.53 89 GLU A O 1
ATOM 679 N N . ARG A 1 90 ? 15.055 -20.499 6.906 1.00 61.94 90 ARG A N 1
ATOM 680 C CA . ARG A 1 90 ? 16.111 -20.331 5.920 1.00 61.94 90 ARG A CA 1
ATOM 681 C C . ARG A 1 90 ? 15.582 -19.293 4.958 1.00 61.94 90 ARG A C 1
ATOM 683 O O . ARG A 1 90 ? 14.947 -19.613 3.955 1.00 61.94 90 ARG A O 1
ATOM 690 N N . ARG A 1 91 ? 15.746 -18.032 5.356 1.00 70.25 91 ARG A N 1
ATOM 691 C CA . ARG A 1 91 ? 15.335 -16.867 4.595 1.00 70.25 91 ARG A CA 1
ATOM 692 C C . ARG A 1 91 ? 15.944 -17.078 3.217 1.00 70.25 91 ARG A C 1
ATOM 694 O O . ARG A 1 91 ? 17.170 -17.182 3.154 1.00 70.25 91 ARG A O 1
ATOM 701 N N . PRO A 1 92 ? 15.132 -17.228 2.156 1.00 77.44 92 PRO A N 1
ATOM 702 C CA . PRO A 1 92 ? 15.682 -17.458 0.835 1.00 77.44 92 PRO A CA 1
ATOM 703 C C . PRO A 1 92 ? 16.685 -16.342 0.582 1.00 77.44 92 PRO A C 1
ATOM 705 O O . PRO A 1 92 ? 16.366 -15.166 0.810 1.00 77.44 92 PRO A O 1
ATOM 708 N N . GLU A 1 93 ? 17.914 -16.726 0.233 1.00 77.94 93 GLU A N 1
ATOM 709 C CA . GLU A 1 93 ? 18.964 -15.773 -0.094 1.00 77.94 93 GLU A CA 1
ATOM 710 C C . GLU A 1 93 ? 18.371 -14.827 -1.127 1.00 77.94 93 GLU A C 1
ATOM 712 O O . GLU A 1 93 ? 17.863 -15.247 -2.171 1.00 77.94 93 GLU A O 1
ATOM 717 N N . ARG A 1 94 ? 18.303 -13.543 -0.769 1.00 76.19 94 ARG A N 1
ATOM 718 C CA . ARG A 1 94 ? 17.798 -12.552 -1.708 1.00 76.19 94 ARG A CA 1
ATOM 719 C C . ARG A 1 94 ? 18.734 -12.621 -2.904 1.00 76.19 94 ARG A C 1
ATOM 721 O O . ARG A 1 94 ? 19.939 -12.517 -2.680 1.00 76.19 94 ARG A O 1
ATOM 728 N N . PRO A 1 95 ? 18.218 -12.797 -4.130 1.00 78.62 95 PRO A N 1
ATOM 729 C CA . PRO A 1 95 ? 19.080 -12.770 -5.293 1.00 78.62 95 PRO A CA 1
ATOM 730 C C . PRO A 1 95 ? 19.833 -11.443 -5.258 1.00 78.62 95 PRO A C 1
ATOM 732 O O . PRO A 1 95 ? 19.213 -10.375 -5.245 1.00 78.62 95 PRO A O 1
ATOM 735 N N . GLU A 1 96 ? 21.158 -11.513 -5.162 1.00 78.94 96 GLU A N 1
ATOM 736 C CA . GLU A 1 96 ? 22.008 -10.338 -5.261 1.00 78.94 96 GLU A CA 1
ATOM 737 C C . GLU A 1 96 ? 21.881 -9.835 -6.694 1.00 78.94 96 GLU A C 1
ATOM 739 O O . GLU A 1 96 ? 22.521 -10.319 -7.629 1.00 78.94 96 GLU A O 1
ATOM 744 N N . SER A 1 97 ? 20.960 -8.898 -6.907 1.00 80.12 97 SER A N 1
ATOM 745 C CA . SER A 1 97 ? 20.874 -8.215 -8.181 1.00 80.12 97 SER A CA 1
ATOM 746 C C . SER A 1 97 ? 22.148 -7.395 -8.319 1.00 80.12 97 SER A C 1
ATOM 748 O O . SER A 1 97 ? 22.309 -6.368 -7.655 1.00 80.12 97 SER A O 1
ATOM 750 N N . ASN A 1 98 ? 23.058 -7.851 -9.175 1.00 89.56 98 ASN A N 1
ATOM 751 C CA . ASN A 1 98 ? 24.263 -7.119 -9.528 1.00 89.56 98 ASN A CA 1
ATOM 752 C C . ASN A 1 98 ? 23.883 -5.892 -10.364 1.00 89.56 98 ASN A C 1
ATOM 754 O O . ASN A 1 98 ? 24.005 -5.881 -11.589 1.00 89.56 98 ASN A O 1
ATOM 758 N N . THR A 1 99 ? 23.415 -4.841 -9.688 1.00 92.06 99 THR A N 1
ATOM 759 C CA . THR A 1 99 ? 22.983 -3.567 -10.283 1.00 92.06 99 THR A CA 1
ATOM 760 C C . THR A 1 99 ? 24.047 -2.995 -11.213 1.00 92.06 99 THR A C 1
ATOM 762 O O . THR A 1 99 ? 23.729 -2.450 -12.265 1.00 92.06 99 THR A O 1
ATOM 765 N N . PHE A 1 100 ? 25.322 -3.186 -10.875 1.00 93.75 100 PHE A N 1
ATOM 766 C CA . PHE A 1 100 ? 26.442 -2.786 -11.718 1.00 93.75 100 PHE A CA 1
ATOM 767 C C . PHE A 1 100 ? 26.454 -3.500 -13.080 1.00 93.75 100 PHE A C 1
ATOM 769 O O . PHE A 1 100 ? 26.618 -2.850 -14.111 1.00 93.75 100 PHE A O 1
ATOM 776 N N . ILE 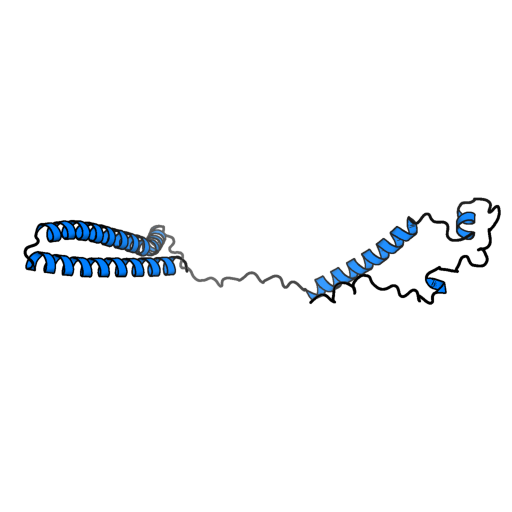A 1 101 ? 26.202 -4.814 -13.105 1.00 94.75 101 ILE A N 1
ATOM 777 C CA . ILE A 1 101 ? 26.112 -5.591 -14.350 1.00 94.75 101 ILE A CA 1
ATOM 778 C C . ILE A 1 101 ? 24.921 -5.106 -15.182 1.00 94.75 101 ILE A C 1
ATOM 780 O O . ILE A 1 101 ? 25.067 -4.897 -16.384 1.00 94.75 101 ILE A O 1
ATOM 784 N N . LEU A 1 102 ? 23.768 -4.854 -14.553 1.00 95.12 102 LEU A N 1
ATOM 785 C CA . LEU A 1 102 ? 22.593 -4.320 -15.253 1.00 95.12 102 LEU A CA 1
ATOM 786 C C . LEU A 1 102 ? 22.871 -2.956 -15.901 1.00 95.12 102 LEU A C 1
ATOM 788 O O . LEU A 1 102 ? 22.452 -2.726 -17.034 1.00 95.12 102 LEU A O 1
ATOM 792 N N . ILE A 1 103 ? 23.615 -2.077 -15.223 1.00 97.00 103 ILE A N 1
ATOM 793 C CA . ILE A 1 103 ? 24.020 -0.776 -15.775 1.00 97.00 103 ILE A CA 1
ATOM 794 C C . ILE A 1 103 ? 24.933 -0.964 -16.992 1.00 97.00 103 ILE A C 1
ATOM 796 O O . ILE A 1 103 ? 24.698 -0.335 -18.022 1.00 97.00 103 ILE A O 1
ATOM 800 N N . ILE A 1 104 ? 25.936 -1.845 -16.910 1.00 97.69 104 ILE A N 1
ATOM 801 C CA . ILE A 1 104 ? 26.833 -2.122 -18.044 1.00 97.69 104 ILE A CA 1
ATOM 802 C C . ILE A 1 104 ? 26.041 -2.654 -19.240 1.00 97.69 104 ILE A C 1
ATOM 804 O O . ILE A 1 104 ? 26.198 -2.146 -20.351 1.00 97.69 104 ILE A O 1
ATOM 808 N N . VAL A 1 105 ? 25.159 -3.632 -19.017 1.00 97.75 105 VAL A N 1
ATOM 809 C CA . VAL A 1 105 ? 24.312 -4.198 -20.077 1.00 97.75 105 VAL A CA 1
ATOM 810 C C . VAL A 1 105 ? 23.447 -3.109 -20.713 1.00 97.75 105 VAL A C 1
ATOM 812 O O . VAL A 1 105 ? 23.407 -3.004 -21.938 1.00 97.75 105 VAL A O 1
ATOM 815 N N . ALA A 1 106 ? 22.816 -2.251 -19.908 1.00 97.62 106 ALA A N 1
ATOM 816 C CA . ALA A 1 106 ? 22.001 -1.149 -20.413 1.00 97.62 106 ALA A CA 1
ATOM 817 C C . ALA A 1 106 ? 22.811 -0.158 -21.268 1.00 97.62 106 ALA A C 1
ATOM 819 O O . ALA A 1 106 ? 22.333 0.277 -22.316 1.00 97.62 106 ALA A O 1
ATOM 820 N N . VAL A 1 107 ? 24.044 0.168 -20.867 1.00 98.25 107 VAL A N 1
ATOM 821 C CA . VAL A 1 107 ? 24.933 1.061 -21.631 1.00 98.25 107 VAL A CA 1
ATOM 822 C C . VAL A 1 107 ? 25.337 0.433 -22.964 1.00 98.25 107 VAL A C 1
ATOM 824 O O . VAL A 1 107 ? 25.241 1.094 -23.997 1.00 98.25 107 VAL A O 1
ATOM 827 N N . VAL A 1 108 ? 25.746 -0.839 -22.967 1.00 98.19 108 VAL A N 1
ATOM 828 C CA . VAL A 1 108 ? 26.157 -1.545 -24.193 1.00 98.19 108 VAL A CA 1
ATOM 829 C C . VAL A 1 108 ? 24.995 -1.642 -25.180 1.00 98.19 108 VAL A C 1
ATOM 831 O O . VAL A 1 108 ? 25.153 -1.293 -26.352 1.00 98.19 108 VAL A O 1
ATOM 834 N N . VAL A 1 109 ? 23.813 -2.045 -24.705 1.00 98.31 109 VAL A N 1
ATOM 835 C CA . VAL A 1 109 ? 22.599 -2.113 -25.533 1.00 98.31 109 VAL A CA 1
ATOM 836 C C . VAL A 1 109 ? 22.213 -0.724 -26.048 1.00 98.31 109 VAL A C 1
ATOM 838 O O . VAL A 1 109 ? 21.892 -0.578 -27.226 1.00 98.31 109 VAL A O 1
ATOM 841 N N . GLY A 1 110 ? 22.302 0.311 -25.207 1.00 98.00 110 GLY A N 1
ATOM 842 C CA . GLY A 1 110 ? 22.005 1.690 -25.594 1.00 98.00 110 GLY A CA 1
ATOM 843 C C . GLY A 1 110 ? 22.930 2.225 -26.691 1.00 98.00 110 GLY A C 1
ATOM 844 O O . GLY A 1 110 ? 22.452 2.780 -27.680 1.00 98.00 110 GLY A O 1
ATOM 845 N N . ILE A 1 111 ? 24.245 2.019 -26.566 1.00 98.12 111 ILE A N 1
ATOM 846 C CA . ILE A 1 111 ? 25.220 2.426 -27.592 1.00 98.12 111 ILE A CA 1
ATOM 847 C C . ILE A 1 111 ? 24.988 1.644 -28.889 1.00 98.12 111 ILE A C 1
ATOM 849 O O . ILE A 1 111 ? 24.959 2.243 -29.965 1.00 98.12 111 ILE A O 1
ATOM 853 N N . GLY A 1 112 ? 24.764 0.329 -28.795 1.00 97.94 112 GLY A N 1
ATOM 854 C CA . GLY A 1 112 ? 24.454 -0.512 -29.951 1.00 97.94 112 GLY A CA 1
ATOM 855 C C . GLY A 1 112 ? 23.206 -0.040 -30.699 1.00 97.94 112 GLY A C 1
ATOM 856 O O . GLY A 1 112 ? 23.235 0.090 -31.922 1.00 97.94 112 GLY A O 1
ATOM 857 N N . ALA A 1 113 ? 22.139 0.306 -29.975 1.00 97.62 113 ALA A N 1
ATOM 858 C CA . ALA A 1 113 ? 20.912 0.842 -30.561 1.00 97.62 113 ALA A CA 1
ATOM 859 C C . ALA A 1 113 ? 21.124 2.215 -31.230 1.00 97.62 113 ALA A C 1
ATOM 861 O O . ALA A 1 113 ? 20.575 2.474 -32.303 1.00 97.62 113 ALA A O 1
ATOM 862 N N . LEU A 1 114 ? 21.946 3.094 -30.645 1.00 97.12 114 LEU A N 1
ATOM 863 C CA . LEU A 1 114 ? 22.273 4.394 -31.245 1.00 97.12 114 LEU A CA 1
ATOM 864 C C . LEU A 1 114 ? 23.070 4.246 -32.545 1.00 97.12 114 LEU A C 1
ATOM 866 O O . LEU A 1 114 ? 22.732 4.877 -33.544 1.00 97.12 114 LEU A O 1
ATOM 870 N N . ILE A 1 115 ? 24.093 3.390 -32.561 1.00 97.19 115 ILE A N 1
ATOM 871 C CA . ILE A 1 115 ? 24.872 3.123 -33.779 1.00 97.19 115 ILE A CA 1
ATOM 872 C C . ILE A 1 115 ? 23.980 2.459 -34.833 1.00 97.19 115 ILE A C 1
ATOM 874 O O . ILE A 1 115 ? 23.951 2.900 -35.981 1.00 97.19 115 ILE A O 1
ATOM 878 N N . GLY A 1 116 ? 23.206 1.446 -34.436 1.00 96.00 116 GLY A N 1
ATOM 879 C CA . GLY A 1 116 ? 22.291 0.734 -35.325 1.00 96.00 116 GLY A CA 1
ATOM 880 C C . GLY A 1 116 ? 21.250 1.656 -35.957 1.00 96.00 116 GLY A C 1
ATOM 881 O O . GLY A 1 116 ? 21.046 1.602 -37.165 1.00 96.00 116 GLY A O 1
ATOM 882 N N . SER A 1 117 ? 20.644 2.554 -35.177 1.00 94.50 117 SER A N 1
ATOM 883 C CA . SER A 1 117 ? 19.682 3.531 -35.705 1.00 94.50 117 SER A CA 1
ATOM 884 C C . SER A 1 117 ? 20.325 4.547 -36.649 1.00 94.50 117 SER A C 1
ATOM 886 O O . SER A 1 117 ? 19.727 4.868 -37.671 1.00 94.50 117 SER A O 1
ATOM 888 N N . ALA A 1 118 ? 21.550 5.007 -36.375 1.00 92.81 118 ALA A N 1
ATOM 889 C CA . ALA A 1 118 ? 22.271 5.900 -37.282 1.00 92.81 118 ALA A CA 1
ATOM 890 C C . ALA A 1 118 ? 22.576 5.227 -38.631 1.00 92.81 118 ALA A C 1
ATOM 892 O O . ALA A 1 118 ? 22.360 5.837 -39.678 1.00 92.81 118 ALA A O 1
ATOM 893 N N . VAL A 1 119 ? 23.024 3.966 -38.612 1.00 93.44 119 VAL A N 1
ATOM 894 C CA . VAL A 1 119 ? 23.267 3.180 -39.834 1.00 93.44 119 VAL A CA 1
ATOM 895 C C . VAL A 1 119 ? 21.962 2.916 -40.576 1.00 93.44 119 VAL A C 1
ATOM 897 O O . VAL A 1 119 ? 21.911 3.086 -41.788 1.00 93.44 119 VAL A O 1
ATOM 900 N N . PHE A 1 120 ? 20.901 2.546 -39.858 1.00 93.69 120 PHE A N 1
ATOM 901 C CA . PHE A 1 120 ? 19.588 2.302 -40.445 1.00 93.69 120 PHE A CA 1
ATOM 902 C C . PHE A 1 120 ? 19.054 3.559 -41.137 1.00 93.69 120 PHE A C 1
ATOM 904 O O . PHE A 1 120 ? 18.723 3.513 -42.314 1.00 93.69 120 PHE A O 1
ATOM 911 N N . ILE A 1 121 ? 19.045 4.706 -40.454 1.00 90.50 121 ILE A N 1
ATOM 912 C CA . ILE A 1 121 ? 18.605 5.973 -41.054 1.00 90.50 121 ILE A CA 1
ATOM 913 C C . ILE A 1 121 ? 19.474 6.327 -42.263 1.00 90.50 121 ILE A C 1
ATOM 915 O O . ILE A 1 121 ? 18.925 6.683 -43.295 1.00 90.50 121 ILE A O 1
ATOM 919 N N . GLY A 1 122 ? 20.799 6.179 -42.173 1.00 85.75 122 GLY A N 1
ATOM 920 C CA . GLY A 1 122 ? 21.694 6.438 -43.304 1.00 85.75 122 GLY A CA 1
ATOM 921 C C . GLY A 1 122 ? 21.462 5.507 -44.497 1.00 85.75 122 GLY A C 1
ATOM 922 O O . GLY A 1 122 ? 21.584 5.939 -45.635 1.00 85.75 122 GLY A O 1
ATOM 923 N N . ALA A 1 123 ? 21.081 4.250 -44.257 1.00 85.44 123 ALA A N 1
ATOM 924 C CA . ALA A 1 123 ? 20.770 3.293 -45.316 1.00 85.44 123 ALA A CA 1
ATOM 925 C C . ALA A 1 123 ? 19.426 3.581 -46.008 1.00 85.44 123 ALA A C 1
ATOM 927 O O . ALA A 1 123 ? 19.262 3.260 -47.183 1.00 85.44 123 ALA A O 1
ATOM 928 N N . PHE A 1 124 ? 18.469 4.168 -45.285 1.00 84.19 124 PHE A N 1
ATOM 929 C CA . PHE A 1 124 ? 17.153 4.538 -45.815 1.00 84.19 124 PHE A CA 1
ATOM 930 C C . PHE A 1 124 ? 17.050 6.010 -46.242 1.00 84.19 124 PHE A C 1
ATOM 932 O O . PHE A 1 124 ? 16.023 6.402 -46.798 1.00 84.19 124 PHE A O 1
ATOM 939 N N . ASP A 1 125 ? 18.083 6.827 -46.022 1.00 82.62 125 ASP A N 1
ATOM 940 C CA . ASP A 1 125 ? 18.146 8.182 -46.565 1.00 82.62 125 ASP A CA 1
ATOM 941 C C . ASP A 1 125 ? 18.453 8.098 -48.063 1.00 82.62 125 ASP A C 1
ATOM 943 O O . ASP A 1 125 ? 19.598 8.062 -48.501 1.00 82.62 125 ASP A O 1
ATOM 947 N N . SER A 1 126 ? 17.398 8.033 -48.874 1.00 70.38 126 SER A N 1
ATOM 948 C CA . SER A 1 126 ? 17.484 7.937 -50.335 1.00 70.38 126 SER A CA 1
ATOM 949 C C . SER A 1 126 ? 17.925 9.245 -51.006 1.00 70.38 126 SER A C 1
ATOM 951 O O . SER A 1 126 ? 17.745 9.414 -52.216 1.00 70.38 126 SER A O 1
ATOM 953 N N . ARG A 1 127 ? 18.409 10.227 -50.240 1.00 78.69 127 ARG A N 1
ATOM 954 C CA . ARG A 1 127 ? 18.891 11.491 -50.784 1.00 78.69 127 ARG A CA 1
ATOM 955 C C . ARG A 1 127 ? 20.266 11.277 -51.404 1.00 78.69 127 ARG A C 1
ATOM 957 O O . ARG A 1 127 ? 21.241 11.029 -50.712 1.00 78.69 127 ARG A O 1
ATOM 964 N N . VAL A 1 128 ? 20.336 11.473 -52.712 1.00 71.50 128 VAL A N 1
ATOM 965 C CA . VAL A 1 128 ? 21.592 11.604 -53.455 1.00 71.50 128 VAL A CA 1
ATOM 966 C C . VAL A 1 128 ? 22.309 12.850 -52.933 1.00 71.50 128 VAL A C 1
ATOM 968 O O . VAL A 1 128 ? 21.757 13.951 -53.017 1.00 71.50 128 VAL A O 1
ATOM 971 N N . HIS A 1 129 ? 23.478 12.689 -52.318 1.00 77.44 129 HIS A N 1
ATOM 972 C CA . HIS A 1 129 ? 24.247 13.812 -51.768 1.00 77.44 129 HIS A CA 1
ATOM 973 C C . HIS A 1 129 ? 25.411 14.205 -52.669 1.00 77.44 129 HIS A C 1
ATOM 975 O O . HIS A 1 129 ? 25.798 15.374 -52.665 1.00 77.44 129 HIS A O 1
ATOM 981 N N . ASP A 1 130 ? 25.924 13.261 -53.458 1.00 76.94 130 ASP A N 1
ATOM 982 C CA . ASP A 1 130 ? 27.034 13.502 -54.371 1.00 76.94 130 ASP A CA 1
ATOM 983 C C . ASP A 1 130 ? 26.756 12.959 -55.781 1.00 76.94 130 ASP A C 1
ATOM 985 O O . ASP A 1 130 ? 25.945 12.058 -56.002 1.00 76.94 130 ASP A O 1
ATOM 989 N N . THR A 1 131 ? 27.473 13.506 -56.754 1.00 79.12 131 THR A N 1
ATOM 990 C CA . THR A 1 131 ? 27.518 13.023 -58.139 1.00 79.12 131 THR A CA 1
ATOM 991 C C . THR A 1 131 ? 27.985 11.565 -58.235 1.00 79.12 131 THR A C 1
ATOM 993 O O . THR A 1 131 ? 27.519 10.828 -59.109 1.00 79.12 131 THR A O 1
ATOM 996 N N . ASP A 1 132 ? 28.810 11.119 -57.286 1.00 80.81 132 ASP A N 1
ATOM 997 C CA . ASP A 1 132 ? 29.243 9.725 -57.148 1.00 80.81 132 ASP A CA 1
ATOM 998 C C . ASP A 1 132 ? 28.111 8.768 -56.734 1.00 80.81 132 ASP A C 1
ATOM 1000 O O . ASP A 1 132 ? 28.150 7.584 -57.073 1.00 80.81 132 ASP A O 1
ATOM 1004 N N . ASP A 1 133 ? 27.063 9.247 -56.056 1.00 81.94 133 ASP A N 1
ATOM 1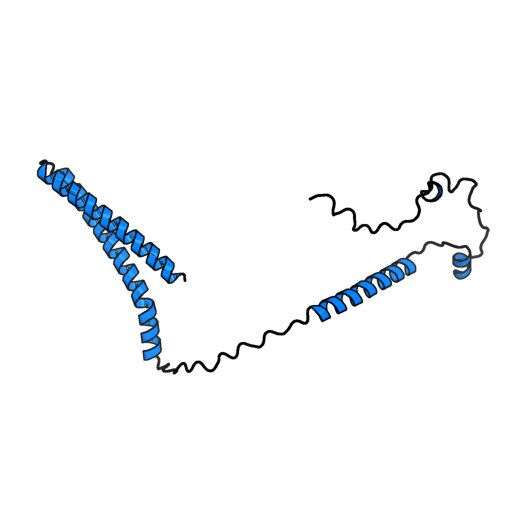005 C CA . ASP A 1 133 ? 25.902 8.409 -55.724 1.00 81.94 133 ASP A CA 1
ATOM 1006 C C . ASP A 1 133 ? 25.051 8.132 -56.975 1.00 81.94 133 ASP A C 1
ATOM 1008 O O . ASP A 1 133 ? 24.519 7.034 -57.150 1.00 81.94 133 ASP A O 1
ATOM 1012 N N . VAL A 1 134 ? 24.967 9.108 -57.889 1.00 83.25 134 VAL A N 1
ATOM 1013 C CA . VAL A 1 134 ? 24.251 8.971 -59.170 1.00 83.25 134 VAL A CA 1
ATOM 1014 C C . VAL A 1 134 ? 24.965 7.985 -60.094 1.00 83.25 134 VAL A C 1
ATOM 1016 O O . VAL A 1 134 ? 24.308 7.165 -60.741 1.00 83.25 134 VAL A O 1
ATOM 1019 N N . SER A 1 135 ? 26.303 8.016 -60.123 1.00 82.75 135 SER A N 1
ATO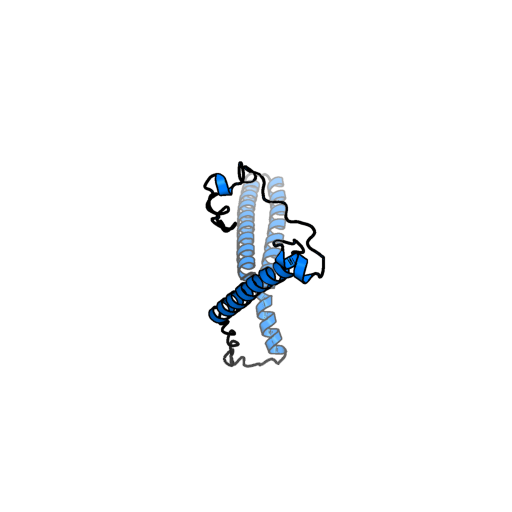M 1020 C CA . SER A 1 135 ? 27.099 7.098 -60.949 1.00 82.75 135 SER A CA 1
ATOM 1021 C C . SER A 1 135 ? 26.960 5.640 -60.489 1.00 82.75 135 SER A C 1
ATOM 1023 O O . SER A 1 135 ? 26.871 4.735 -61.322 1.00 82.75 135 SER A O 1
ATOM 1025 N N . ARG A 1 136 ? 26.827 5.400 -59.176 1.00 83.38 136 ARG A N 1
ATOM 1026 C CA . ARG A 1 136 ? 26.565 4.067 -58.596 1.00 83.38 136 ARG A CA 1
ATOM 1027 C C . ARG A 1 136 ? 25.192 3.499 -58.950 1.00 83.38 136 ARG A C 1
ATOM 1029 O O . ARG A 1 136 ? 25.041 2.282 -58.994 1.00 83.38 136 ARG A O 1
ATOM 1036 N N . LEU A 1 137 ? 24.211 4.355 -59.230 1.00 84.62 137 LEU A N 1
ATOM 1037 C CA . LEU A 1 137 ? 22.884 3.947 -59.702 1.00 84.62 137 LEU A CA 1
ATOM 1038 C C . LEU A 1 137 ? 22.860 3.612 -61.206 1.00 84.62 137 LEU A C 1
ATOM 1040 O O . LEU A 1 137 ? 21.809 3.253 -61.732 1.00 84.62 137 LEU A O 1
ATOM 1044 N N . GLY A 1 138 ? 23.997 3.723 -61.907 1.00 89.56 138 GLY A N 1
ATOM 1045 C CA . GLY A 1 138 ? 24.096 3.460 -63.347 1.00 89.56 138 GLY A CA 1
ATOM 1046 C C . GLY A 1 138 ? 23.391 4.511 -64.208 1.00 89.56 138 GLY A C 1
ATOM 1047 O O . GLY A 1 138 ? 23.151 4.284 -65.393 1.00 89.56 138 GLY A O 1
ATOM 1048 N N . LEU A 1 139 ? 23.042 5.655 -63.617 1.00 89.19 139 LEU A N 1
ATOM 1049 C CA . LEU A 1 139 ? 22.394 6.753 -64.314 1.00 89.19 139 LEU A CA 1
ATOM 1050 C C . LEU A 1 139 ? 23.464 7.684 -64.901 1.00 89.19 139 LEU A C 1
ATOM 1052 O O . LEU A 1 139 ? 24.404 8.061 -64.195 1.00 89.19 139 LEU A O 1
ATOM 1056 N N . PRO A 1 140 ? 23.351 8.079 -66.181 1.00 89.00 140 PRO A N 1
ATOM 1057 C CA . PRO A 1 140 ? 24.289 9.019 -66.772 1.00 89.00 140 PRO A CA 1
ATOM 1058 C C . PRO A 1 140 ? 24.115 10.397 -66.126 1.00 89.00 140 PRO A C 1
ATOM 1060 O O . PRO A 1 140 ? 23.027 10.975 -66.137 1.00 89.00 140 PRO A O 1
ATOM 1063 N N . VAL A 1 141 ? 25.200 10.941 -65.575 1.00 90.94 141 VAL A N 1
ATOM 1064 C CA . VAL A 1 141 ? 25.224 12.305 -65.036 1.00 90.94 141 VAL A CA 1
ATOM 1065 C C . VAL A 1 141 ? 25.175 13.281 -66.213 1.00 90.94 141 VAL A C 1
ATOM 1067 O O . VAL A 1 141 ? 26.172 13.493 -66.897 1.00 90.94 141 VAL A O 1
ATOM 1070 N N . LEU A 1 142 ? 24.000 13.858 -66.475 1.00 91.06 142 LEU A N 1
ATOM 1071 C CA . LEU A 1 142 ? 23.785 14.781 -67.601 1.00 91.06 142 LEU A CA 1
ATOM 1072 C C . LEU A 1 142 ? 24.411 16.167 -67.378 1.00 91.06 142 LEU A C 1
ATOM 1074 O O . LEU A 1 142 ? 24.591 16.927 -68.326 1.00 91.06 142 LEU A O 1
ATOM 1078 N N . GLY A 1 143 ? 24.745 16.500 -66.132 1.00 88.19 143 GLY A N 1
ATOM 1079 C CA . GLY A 1 143 ? 25.382 17.755 -65.759 1.00 88.19 143 GLY A CA 1
ATOM 1080 C C . GLY A 1 143 ? 25.297 17.998 -64.257 1.00 88.19 143 GLY A C 1
ATOM 1081 O O . GLY A 1 143 ? 24.385 17.516 -63.590 1.00 88.19 143 GLY A O 1
ATOM 1082 N N . HIS A 1 144 ? 26.256 18.752 -63.727 1.00 86.50 144 HIS A N 1
ATOM 1083 C CA . HIS A 1 144 ? 26.250 19.227 -62.347 1.00 86.50 144 HIS A CA 1
ATOM 1084 C C . HIS A 1 144 ? 25.952 20.726 -62.356 1.00 86.50 144 HIS A C 1
ATOM 1086 O O . HIS A 1 144 ? 26.668 21.494 -63.002 1.00 86.50 144 HIS A O 1
ATOM 1092 N N . VAL A 1 145 ? 24.898 21.150 -61.657 1.00 87.31 145 VAL A N 1
ATOM 1093 C CA . VAL A 1 145 ? 24.599 22.574 -61.481 1.00 87.31 145 VAL A CA 1
ATOM 1094 C C . VAL A 1 145 ? 25.459 23.074 -60.320 1.00 87.31 145 VAL A C 1
ATOM 1096 O O . VAL A 1 145 ? 25.228 22.645 -59.189 1.00 87.31 145 VAL A O 1
ATOM 1099 N N . PRO A 1 146 ? 26.471 23.931 -60.556 1.00 83.69 146 PRO A N 1
ATOM 1100 C CA . PRO A 1 146 ? 27.247 24.492 -59.459 1.00 83.69 146 PRO A CA 1
ATOM 1101 C C . PRO A 1 146 ? 26.323 25.303 -58.546 1.00 83.69 146 PRO A C 1
ATOM 1103 O O . PRO A 1 146 ? 25.398 25.962 -59.022 1.00 83.69 146 PRO A O 1
ATOM 1106 N N . GLY A 1 147 ? 26.583 25.263 -57.237 1.00 83.50 147 GLY A N 1
ATOM 1107 C CA . GLY A 1 147 ? 25.857 26.095 -56.280 1.00 83.50 147 GLY A CA 1
ATOM 1108 C C . GLY A 1 147 ? 25.901 27.565 -56.701 1.00 83.50 147 GLY A C 1
ATOM 1109 O O . GLY A 1 147 ? 26.935 28.065 -57.154 1.00 83.50 147 GLY A O 1
ATOM 1110 N N . PHE A 1 148 ? 24.771 28.260 -56.590 1.00 88.56 148 PHE A N 1
ATOM 1111 C CA . PHE A 1 148 ? 24.691 29.660 -56.994 1.00 88.56 148 PHE A CA 1
ATOM 1112 C C . PHE A 1 148 ? 25.531 30.548 -56.061 1.00 88.56 148 PHE A C 1
ATOM 1114 O O . PHE A 1 148 ? 25.613 30.283 -54.856 1.00 88.56 148 PHE A O 1
ATOM 1121 N N . PRO A 1 149 ? 26.129 31.644 -56.566 1.00 83.75 149 PRO A N 1
ATOM 1122 C CA . PRO A 1 149 ? 26.764 32.638 -55.713 1.00 83.75 149 PRO A CA 1
ATOM 1123 C C . PRO A 1 149 ? 25.732 33.182 -54.725 1.00 83.75 149 PRO A C 1
ATOM 1125 O O . PRO A 1 149 ? 24.787 33.870 -55.101 1.00 83.75 149 PRO A O 1
ATOM 1128 N N . GLY A 1 150 ? 25.899 32.837 -53.453 1.00 83.69 150 GLY A N 1
ATOM 1129 C CA . GLY A 1 150 ? 24.977 33.232 -52.399 1.00 83.69 150 GLY A CA 1
ATOM 1130 C C . GLY A 1 150 ? 23.990 32.160 -51.935 1.00 83.69 150 GLY A C 1
ATOM 1131 O O . GLY A 1 150 ? 23.194 32.444 -51.048 1.00 83.69 150 GLY A O 1
ATOM 1132 N N . ASP A 1 151 ? 24.085 30.921 -52.420 1.00 82.00 151 ASP A N 1
ATOM 1133 C CA . ASP A 1 151 ? 23.292 29.782 -51.917 1.00 82.00 151 ASP A CA 1
ATOM 1134 C C . ASP A 1 151 ? 23.518 29.528 -50.407 1.00 82.00 151 ASP A C 1
ATOM 1136 O O . ASP A 1 151 ? 22.682 29.012 -49.667 1.00 82.00 151 ASP A O 1
ATOM 1140 N N . HIS A 1 152 ? 24.660 29.987 -49.895 1.00 76.19 152 HIS A N 1
ATOM 1141 C CA . HIS A 1 152 ? 24.982 29.957 -48.472 1.00 76.19 152 HIS A CA 1
ATOM 1142 C C . HIS A 1 152 ? 24.487 31.191 -47.701 1.00 76.19 152 HIS A C 1
ATOM 1144 O O . HIS A 1 152 ? 24.550 31.193 -46.467 1.00 76.19 152 HIS A O 1
ATOM 1150 N N . VAL A 1 153 ? 24.008 32.246 -48.364 1.00 75.88 153 VAL A N 1
ATOM 1151 C CA . VAL A 1 153 ? 23.593 33.507 -47.729 1.00 75.88 153 VAL A CA 1
ATOM 1152 C C . VAL A 1 153 ? 22.269 33.265 -47.014 1.00 75.88 153 VAL A C 1
ATOM 1154 O O . VAL A 1 153 ? 21.266 32.908 -47.616 1.00 75.88 153 VAL A O 1
ATOM 1157 N N . GLY A 1 154 ? 22.273 33.402 -45.689 1.00 71.81 154 GLY A N 1
ATOM 1158 C CA . GLY A 1 154 ? 21.121 33.044 -44.858 1.00 71.81 154 GLY A CA 1
ATOM 1159 C C . GLY A 1 154 ? 21.116 31.595 -44.371 1.00 71.81 154 GLY A C 1
ATOM 1160 O O . GLY A 1 154 ? 20.378 31.300 -43.431 1.00 71.81 154 GLY A O 1
ATOM 1161 N N . SER A 1 155 ? 21.984 30.723 -44.899 1.00 74.75 155 SER A N 1
ATOM 1162 C CA . SER A 1 155 ? 22.237 29.424 -44.270 1.00 74.75 155 SER A CA 1
ATOM 1163 C C . SER A 1 155 ? 22.792 29.632 -42.857 1.00 74.75 155 SER A C 1
ATOM 1165 O O . SER A 1 155 ? 23.572 30.550 -42.600 1.00 74.75 155 SER A O 1
ATOM 1167 N N . LEU A 1 156 ? 22.401 28.780 -41.909 1.00 68.06 156 LEU A N 1
ATOM 1168 C CA . LEU A 1 156 ? 22.882 28.898 -40.528 1.00 68.06 156 LEU A CA 1
ATOM 1169 C C . LEU A 1 156 ? 24.418 28.803 -40.442 1.00 68.06 156 LEU A C 1
ATOM 1171 O O . LEU A 1 156 ? 25.022 29.458 -39.597 1.00 68.06 156 LEU A O 1
ATOM 1175 N N . GLY A 1 157 ? 25.051 28.068 -41.363 1.00 69.75 157 GLY A N 1
ATOM 1176 C CA . GLY A 1 157 ? 26.508 27.946 -41.439 1.00 69.75 157 GLY A CA 1
ATOM 1177 C C . GLY A 1 157 ? 27.226 29.258 -41.774 1.00 69.75 157 GLY A C 1
ATOM 1178 O O . GLY A 1 157 ? 28.259 29.544 -41.176 1.00 69.75 157 GLY A O 1
ATOM 1179 N N . SER A 1 158 ? 26.674 30.098 -42.661 1.00 72.62 158 SER A N 1
ATOM 1180 C CA . SER A 1 158 ? 27.295 31.392 -43.009 1.00 72.62 158 SER A CA 1
ATOM 1181 C C . SER A 1 158 ? 27.159 32.443 -41.908 1.00 72.62 158 SER A C 1
ATOM 1183 O O . SER A 1 158 ? 27.946 33.382 -41.850 1.00 72.62 158 SER A O 1
ATOM 1185 N N . ARG A 1 159 ? 26.204 32.261 -40.987 1.00 72.31 159 ARG A N 1
ATOM 1186 C CA . ARG A 1 159 ? 25.990 33.134 -39.820 1.00 72.31 159 ARG A CA 1
ATOM 1187 C C . ARG A 1 159 ? 26.866 32.770 -38.617 1.00 72.31 159 ARG A C 1
ATOM 1189 O O . ARG A 1 159 ? 26.568 33.181 -37.500 1.00 72.31 159 ARG A O 1
ATOM 1196 N N . GLY A 1 160 ? 27.919 31.978 -38.822 1.00 65.19 160 GLY A N 1
ATOM 1197 C CA . GLY A 1 160 ? 28.832 31.580 -37.752 1.00 65.19 160 GLY A CA 1
ATOM 1198 C C . GLY A 1 160 ? 28.208 30.628 -36.731 1.00 65.19 160 GLY A C 1
ATOM 1199 O O . GLY A 1 160 ? 28.799 30.408 -35.674 1.00 65.19 160 GLY A O 1
ATOM 1200 N N . ALA A 1 161 ? 27.048 30.027 -37.031 1.00 62.91 161 ALA A N 1
ATOM 1201 C CA . ALA A 1 161 ? 26.585 28.887 -36.260 1.00 62.91 161 ALA A CA 1
ATOM 1202 C C . ALA A 1 161 ? 27.524 27.724 -36.585 1.00 62.91 161 ALA A C 1
ATOM 1204 O O . ALA A 1 161 ? 27.317 26.963 -37.535 1.00 62.91 161 ALA A O 1
ATOM 1205 N N . LEU A 1 162 ? 28.591 27.602 -35.791 1.00 57.00 162 LEU A N 1
ATOM 1206 C CA . LEU A 1 162 ? 29.308 26.347 -35.642 1.00 57.00 162 LEU A CA 1
ATOM 1207 C C . LEU A 1 162 ? 28.231 25.271 -35.509 1.00 57.00 162 LEU A C 1
ATOM 1209 O O . LEU A 1 162 ? 27.302 25.437 -34.714 1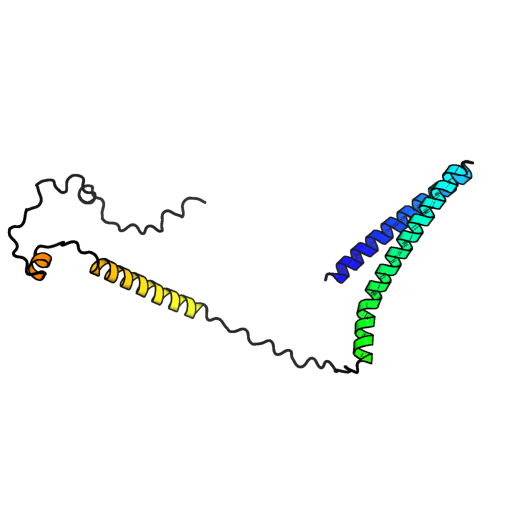.00 57.00 162 LEU A O 1
ATOM 1213 N N . ARG A 1 163 ? 28.315 24.196 -36.302 1.00 55.59 163 ARG A N 1
ATOM 1214 C CA . ARG A 1 163 ? 27.501 22.987 -36.111 1.00 55.59 163 ARG A CA 1
ATOM 1215 C C . ARG A 1 163 ? 27.877 22.358 -34.761 1.00 55.59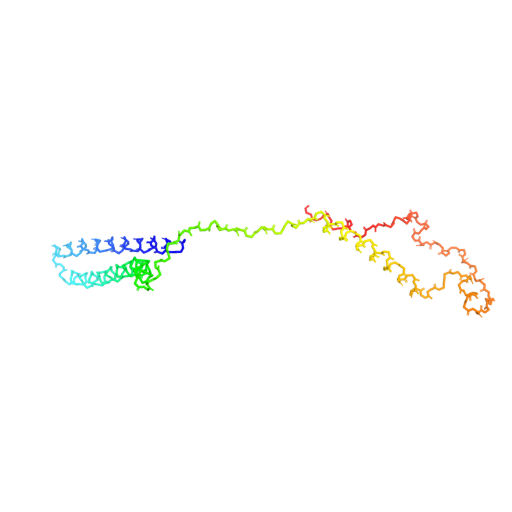 163 ARG A C 1
ATOM 1217 O O . ARG A 1 163 ? 28.407 21.255 -34.701 1.00 55.59 163 ARG A O 1
ATOM 1224 N N . ALA A 1 164 ? 27.618 23.049 -33.659 1.00 55.44 164 ALA A N 1
ATOM 1225 C CA . ALA A 1 164 ? 27.479 22.436 -32.368 1.00 55.44 164 ALA A CA 1
ATOM 1226 C C . ALA A 1 164 ? 26.214 21.596 -32.505 1.00 55.44 164 ALA A C 1
ATOM 1228 O O . ALA A 1 164 ? 25.102 22.123 -32.542 1.00 55.44 164 ALA A O 1
ATOM 1229 N N . ARG A 1 165 ? 26.383 20.281 -32.672 1.00 56.59 165 ARG A N 1
ATOM 1230 C CA . ARG A 1 165 ? 25.306 19.325 -32.416 1.00 56.59 165 ARG A CA 1
ATOM 1231 C C . ARG A 1 165 ? 24.934 19.518 -30.950 1.00 56.59 165 ARG A C 1
ATOM 1233 O O . ARG A 1 165 ? 25.523 18.876 -30.090 1.00 56.59 165 ARG A O 1
ATOM 1240 N N . VAL A 1 166 ? 24.048 20.465 -30.649 1.00 52.47 166 VAL A N 1
ATOM 1241 C CA . VAL A 1 166 ? 23.557 20.655 -29.289 1.00 52.47 166 VAL A CA 1
ATOM 1242 C C . VAL A 1 166 ? 22.737 19.407 -28.983 1.00 52.47 166 VAL A C 1
ATOM 1244 O O . VAL A 1 166 ? 21.735 19.172 -29.664 1.00 52.47 166 VAL A O 1
ATOM 1247 N N . PRO A 1 167 ? 23.146 18.569 -28.016 1.00 53.03 167 PRO A N 1
ATOM 1248 C CA . PRO A 1 167 ? 22.332 17.443 -27.602 1.00 53.03 167 PRO A CA 1
ATOM 1249 C C . PRO A 1 167 ? 21.023 18.017 -27.056 1.00 53.03 167 PRO A C 1
ATOM 1251 O O . PRO A 1 167 ? 21.034 18.845 -26.143 1.00 53.03 167 PRO A O 1
ATOM 1254 N N . SER A 1 168 ? 19.889 17.592 -27.608 1.00 57.38 168 SER A N 1
ATOM 1255 C CA . SER A 1 168 ? 18.541 18.080 -27.273 1.00 57.38 168 SER A CA 1
ATOM 1256 C C . SER A 1 168 ? 18.134 17.869 -25.802 1.00 57.38 168 SER A C 1
ATOM 1258 O O . SER A 1 168 ? 17.067 18.308 -25.381 1.00 57.38 168 SER A O 1
ATOM 1260 N N . PHE A 1 169 ? 18.996 17.256 -24.991 1.00 61.03 169 PHE A N 1
ATOM 1261 C CA . PHE A 1 169 ? 18.752 16.891 -23.598 1.00 61.03 169 PHE A CA 1
ATOM 1262 C C . PHE A 1 169 ? 19.003 18.029 -22.589 1.00 61.03 169 PHE A C 1
ATOM 1264 O O . PHE A 1 169 ? 18.571 17.927 -21.444 1.00 61.03 169 PHE A O 1
ATOM 1271 N N . LEU A 1 170 ? 19.661 19.132 -22.976 1.00 55.56 170 LEU A N 1
ATOM 1272 C CA . LEU A 1 170 ? 19.986 20.227 -22.040 1.00 55.56 170 LEU A CA 1
ATOM 1273 C C . LEU A 1 170 ? 18.851 21.243 -21.813 1.00 55.56 170 LEU A C 1
ATOM 1275 O O . LEU A 1 170 ? 18.942 22.059 -20.899 1.00 55.56 170 LEU A O 1
ATOM 1279 N N . ARG A 1 171 ? 17.751 21.186 -22.578 1.00 55.09 171 ARG A N 1
ATOM 1280 C CA . ARG A 1 171 ? 16.649 22.166 -22.465 1.00 55.09 171 ARG A CA 1
ATOM 1281 C C . ARG A 1 171 ? 15.715 21.930 -21.266 1.00 55.09 171 ARG A C 1
ATOM 1283 O O . ARG A 1 171 ? 14.928 22.806 -20.933 1.00 55.09 171 ARG A O 1
ATOM 1290 N N . TRP A 1 172 ? 15.797 20.783 -20.592 1.00 56.75 172 TRP A N 1
ATOM 1291 C CA . TRP A 1 172 ? 14.843 20.404 -19.536 1.00 56.75 172 TRP A CA 1
ATOM 1292 C C . TRP A 1 172 ? 15.251 20.782 -18.103 1.00 56.75 172 TRP A C 1
ATOM 1294 O O . TRP A 1 172 ? 14.512 20.487 -17.167 1.00 56.75 172 TRP A O 1
ATOM 1304 N N . ARG A 1 173 ? 16.406 21.433 -17.892 1.00 58.16 173 ARG A N 1
ATOM 1305 C CA . ARG A 1 173 ? 16.949 21.666 -16.538 1.00 58.16 173 ARG A CA 1
ATOM 1306 C C . ARG A 1 173 ? 16.798 23.081 -15.967 1.00 58.16 173 ARG A C 1
ATOM 1308 O O . ARG A 1 173 ? 17.230 23.287 -14.841 1.00 58.16 173 ARG A O 1
ATOM 1315 N N . SER A 1 174 ? 16.174 24.030 -16.671 1.00 56.38 174 SER A N 1
ATOM 1316 C CA . SER A 1 174 ? 16.043 25.424 -16.196 1.00 56.38 174 SER A CA 1
ATOM 1317 C C . SER A 1 174 ? 14.671 25.793 -15.611 1.00 56.38 174 SER A C 1
ATOM 1319 O O . SER A 1 174 ? 14.381 26.973 -15.455 1.00 56.38 174 SER A O 1
ATOM 1321 N N . HIS A 1 175 ? 13.824 24.814 -15.286 1.00 51.19 175 HIS A N 1
ATOM 1322 C CA . HIS A 1 175 ? 12.585 25.029 -14.530 1.00 51.19 175 HIS A CA 1
ATOM 1323 C C . HIS A 1 175 ? 12.609 24.197 -13.242 1.00 51.19 175 HIS A C 1
ATOM 1325 O O . HIS A 1 175 ? 11.949 23.162 -13.151 1.00 51.19 175 HIS A O 1
ATOM 1331 N N . ARG A 1 176 ? 13.404 24.629 -12.263 1.00 52.19 176 ARG A N 1
ATOM 1332 C CA . ARG A 1 176 ? 13.187 24.366 -10.836 1.00 52.19 176 ARG A CA 1
ATOM 1333 C C . ARG A 1 176 ? 13.702 25.541 -10.031 1.00 52.19 176 ARG A C 1
ATOM 1335 O O . ARG A 1 176 ? 14.794 26.029 -10.389 1.00 52.19 176 ARG A O 1
#

Radius of gyration: 44.19 Å; chains: 1; bounding box: 71×66×113 Å

pLDDT: mean 82.03, std 15.81, range [49.38, 98.31]

Foldseek 3Di:
DVLVVVLVVLVVVLVVLVVVLVVLVVVLVVCVVVVNVVSNVVSVVVNVVSVVVNVVSVVVSVVSVVVVVVVVVVCVVVPVPPPPPVPPPPPPDDPPPPVVVVVVVCVVVVVVVVVVVVVVVVVPPPDDPDPVVCVVVVHDPPDDDPQDDCVCPVPPVVVVPDPPVPPPPPPPPPPD

=== Feature glossary ===
Annotated list of the representations used here:

Nearest PDB structures. The Foldseek neighbor list gives the closest experimentally determined structures in the PDB, ranked by structural alignment. TM-score near 1 means near-identical fold; near 0.3 means only rough topology match. This is how one finds what a novel AlphaFold prediction most resembles in the solved-structure universe.

Foldseek 3Di. Foldseek's 3Di representation compresses backbone geometry into a per-residue letter drawn from a learned twenty-state alphabet. It captures the tertiary interaction pattern around each residue — which residues are packed against it in space, regardless of where they are in sequence.

Radius of gyration, Cα contacts, bounding box. Radius of gyration (Rg) is the root-mean-square distance of Cα atoms from their centroid — a single number for overall size and compactness. A globular domain of N residues has Rg ≈ 2.2·N^0.38 Å; an extended or disordered chain has a much larger Rg. The Cα contact count is the number of residue pairs whose Cα atoms are within 8 Å and are more than four positions apart in sequence — a standard proxy for tertiary packing density. The bounding box is the smallest axis-aligned box enclosing all Cα atoms.

InterPro / GO / CATH / organism. The annotation block draws on four external resources. InterPro: which protein families and domains the sequence belongs to. GO: standardized terms for what the protein does, what process it participates in, and where in the cell it acts. CATH: which structural fold it has in the CATH hierarchy. Organism: the species of origin.

mmCIF coordinates. The mmCIF block holds the 3D Cartesian coordinates of each backbone atom (N, Cα, C, O) in ångströms. mmCIF is the PDB's canonical archive format — a tagged-loop text representation of the atomic model.

pLDDT. pLDDT is the predicted lDDT-Cα score: AlphaFold's confidence that the local environment of each residue (all inter-atomic distances within 15 Å) is correctly placed. It is a per-residue number between 0 and 100, with higher meaning more reliable.

Backbone torsions (φ/ψ). φ (phi) and ψ (psi) are the two rotatable backbone dihedrals per residue: φ is the C(i-1)–N–Cα–C torsion, ψ is the N–Cα–C–N(i+1) torsion, both in degrees on (−180°, 180°]. α-helical residues cluster near (−60°, −45°); β-strand residues near (−120°, +130°). A Ramachandran plot is simply a scatter of (φ, ψ) for every residue.

B-factor. For experimental (PDB) structures, the B-factor (temperature factor) quantifies the positional spread of each atom in the crystal — a combination of thermal vibration and static disorder — in units of Å². High B-factors mark flexible loops or poorly resolved regions; low B-factors mark the rigid, well-ordered core.

Secondary structure (3-state, P-SEA). SS3 is a coarse helix/strand/coil call (letters a/b/c) made by the P-SEA algorithm from inter-Cα distances and dihedrals. It is less detailed than DSSP but needs only Cα positions.

Predicted aligned error. Predicted aligned error is AlphaFold's pairwise confidence. Unlike pLDDT (per-residue), PAE is per-residue-pair and captures whether two parts of the structure are correctly placed relative to each other. Units are ångströms of expected positional error.

Solvent-accessible surface area. Solvent-accessible surface area (SASA) is the area in Å² traced out by the centre of a 1.4 Å probe sphere (a water molecule) rolled over the protein's van der Waals surface (Shrake–Rupley / Lee–Richards construction). Buried residues have near-zero SASA; fully exposed residues can exceed 200 Å². The total SASA scales roughly with the number of surface residues.

Secondary structure (8-state, DSSP). The SS8 string is DSSP's per-residue secondary-structure call. α-helix (H) means an i→i+4 H-bond ladder; β-strand (E) means the residue participates in a β-sheet; 3₁₀ (G) and π (I) are tighter and wider helices; T/S are turns/bends; '-' is loop.

Rendered structure images. Structure images are PyMOL renders from six orthogonal camera directions. Cartoon representation draws helices as coils and strands as arrows; sticks shows the backbone as bonds; surface shows the solvent-excluded envelope. Rainbow coloring maps sequence position to hue (blue→red, N→C); chain coloring assigns a distinct color per polypeptide.

Sequence. The amino-acid sequence is the protein's primary structure: the linear order of residues from the N-terminus to the C-terminus, written in one-letter code. Everything else here — the 3D coordinates, the secondary structure, the domain annotations — is ultimately a consequence of this string.

Contact-map, Ramachandran, and PAE plots. Three diagnostic plots accompany the record. The Cα contact map visualizes the tertiary structure as a 2D adjacency matrix (8 Å cutoff, sequence-local contacts suppressed). The Ramachandran plot shows the distribution of backbone (φ, ψ) torsions, with points in the α and β basins reflecting secondary structure content. The PAE plot shows AlphaFold's inter-residue confidence as a color matrix.